Protein AF-L8DNY9-F1 (afdb_monomer_lite)

pLDDT: mean 73.46, std 21.98, range [26.41, 96.38]

Foldseek 3Di:
DDDDPPPCFPDWDKDFDDDDPDDDDDDPPPDPPPAPVDQDPCPDPLADGQQAWKFFAPVVRDTPDTAGKDWDSVQDDQFKTKIKHKDWDPDPDPDITIIIIIHIGGSVRIDHDPDTPHGHDPCSVVVVVVVSVVVVVVVVVVVVVVVVVVVVVVVVVVVVVVLVVVCVVCVVVVNLVVQQVVCVVVVHDHDDDPDPDDD

Structure (mmCIF, N/CA/C/O backbone):
data_AF-L8DNY9-F1
#
_entry.id   AF-L8DNY9-F1
#
loop_
_atom_site.group_PDB
_atom_site.id
_atom_site.type_symbol
_atom_site.label_atom_id
_atom_site.label_alt_id
_atom_site.label_comp_id
_atom_site.label_asym_id
_atom_site.label_entity_id
_atom_site.label_seq_id
_atom_site.pdbx_PDB_ins_code
_atom_site.Cartn_x
_atom_site.Cartn_y
_atom_site.Cartn_z
_atom_site.occupancy
_atom_site.B_iso_or_equiv
_atom_site.auth_seq_id
_atom_site.auth_comp_id
_atom_site.auth_asym_id
_atom_site.auth_atom_id
_atom_site.pdbx_PDB_model_num
ATOM 1 N N . MET A 1 1 ? 12.311 6.477 30.700 1.00 33.97 1 MET A N 1
ATOM 2 C CA . MET A 1 1 ? 11.514 6.948 29.548 1.00 33.97 1 MET A CA 1
ATOM 3 C C . MET A 1 1 ? 12.298 6.634 28.289 1.00 33.97 1 MET A C 1
ATOM 5 O O . MET A 1 1 ? 13.167 7.406 27.911 1.00 33.97 1 MET A O 1
ATOM 9 N N . THR A 1 2 ? 12.049 5.471 27.696 1.00 27.94 2 THR A N 1
ATOM 10 C CA . THR A 1 2 ? 12.718 5.032 26.468 1.00 27.94 2 THR A CA 1
ATOM 11 C C . THR A 1 2 ? 11.616 4.844 25.438 1.00 27.94 2 THR A C 1
ATOM 13 O O . THR A 1 2 ? 10.817 3.921 25.549 1.00 27.94 2 THR A O 1
ATOM 16 N N . SER A 1 3 ? 11.503 5.803 24.521 1.00 29.67 3 SER A N 1
ATOM 17 C CA . SER A 1 3 ? 10.533 5.780 23.430 1.00 29.67 3 SER A CA 1
ATOM 18 C C . SER A 1 3 ? 11.065 4.853 22.340 1.00 29.67 3 SER A C 1
ATOM 20 O O . SER A 1 3 ? 12.031 5.196 21.659 1.00 29.67 3 SER A O 1
ATOM 22 N N . ILE A 1 4 ? 10.484 3.659 22.223 1.00 28.64 4 ILE A N 1
ATOM 23 C CA . ILE A 1 4 ? 10.664 2.774 21.070 1.00 28.64 4 ILE A CA 1
ATOM 24 C C . ILE A 1 4 ? 9.548 3.144 20.100 1.00 28.64 4 ILE A C 1
ATOM 26 O O . ILE A 1 4 ? 8.413 2.695 20.230 1.00 28.64 4 ILE A O 1
ATOM 30 N N . VAL A 1 5 ? 9.862 4.037 19.165 1.00 32.22 5 VAL A N 1
ATOM 31 C CA . VAL A 1 5 ? 9.042 4.228 17.971 1.00 32.22 5 VAL A CA 1
ATOM 32 C C . VAL A 1 5 ? 9.500 3.157 16.992 1.00 32.22 5 VAL A C 1
ATOM 34 O O . VAL A 1 5 ? 10.483 3.344 16.275 1.00 32.22 5 VAL A O 1
ATOM 37 N N . ASP A 1 6 ? 8.822 2.010 17.026 1.00 28.20 6 ASP A N 1
ATOM 38 C CA . ASP A 1 6 ? 8.927 0.981 15.996 1.00 28.20 6 ASP A CA 1
ATOM 39 C C . ASP A 1 6 ? 8.540 1.614 14.657 1.00 28.20 6 ASP A C 1
ATOM 41 O O . ASP A 1 6 ? 7.371 1.798 14.316 1.00 28.20 6 ASP A O 1
ATOM 45 N N . SER A 1 7 ? 9.562 2.008 13.903 1.00 29.84 7 SER A N 1
ATOM 46 C CA . SER A 1 7 ? 9.430 2.386 12.506 1.00 29.84 7 SER A CA 1
ATOM 47 C C . SER A 1 7 ? 9.248 1.096 11.719 1.00 29.84 7 SER A C 1
ATOM 49 O O . SER A 1 7 ? 10.214 0.512 11.233 1.00 29.84 7 SER A O 1
ATOM 51 N N . VAL A 1 8 ? 8.005 0.624 11.632 1.00 32.91 8 VAL A N 1
ATOM 52 C CA . VAL A 1 8 ? 7.622 -0.458 10.722 1.00 32.91 8 VAL A CA 1
ATOM 53 C C . VAL A 1 8 ? 7.714 0.095 9.300 1.00 32.91 8 VAL A C 1
ATOM 55 O O . VAL A 1 8 ? 6.745 0.587 8.728 1.00 32.91 8 VAL A O 1
ATOM 58 N N . LEU A 1 9 ? 8.923 0.078 8.740 1.00 32.56 9 LEU A N 1
ATOM 59 C CA . LEU A 1 9 ? 9.111 0.222 7.304 1.00 32.56 9 LEU A CA 1
ATOM 60 C C . LEU A 1 9 ? 8.511 -1.027 6.638 1.00 32.56 9 LEU A C 1
ATOM 62 O O . LEU A 1 9 ? 8.768 -2.139 7.110 1.00 32.56 9 LEU A O 1
ATOM 66 N N . PRO A 1 10 ? 7.698 -0.882 5.577 1.00 34.88 10 PRO A N 1
ATOM 67 C CA . PRO A 1 10 ? 7.119 -2.030 4.899 1.00 34.88 10 PRO A CA 1
ATOM 68 C C . PRO A 1 10 ? 8.243 -2.914 4.351 1.00 34.88 10 PRO A C 1
ATOM 70 O O . PRO A 1 10 ? 9.133 -2.451 3.638 1.00 34.88 10 PRO A O 1
ATOM 73 N N . VAL A 1 11 ? 8.203 -4.190 4.731 1.00 35.50 11 VAL A N 1
ATOM 74 C CA . VAL A 1 11 ? 9.139 -5.228 4.295 1.00 35.50 11 VAL A CA 1
ATOM 75 C C . VAL A 1 11 ? 9.114 -5.298 2.768 1.00 35.50 11 VAL A C 1
ATOM 77 O O . VAL A 1 11 ? 8.084 -5.615 2.172 1.00 35.50 11 VAL A O 1
ATOM 80 N N . ALA A 1 12 ? 10.251 -4.998 2.136 1.00 40.09 12 ALA A N 1
ATOM 81 C CA . ALA A 1 12 ? 10.451 -5.221 0.711 1.00 40.09 12 ALA A CA 1
ATOM 82 C C . ALA A 1 12 ? 10.191 -6.703 0.405 1.00 40.09 12 ALA A C 1
ATOM 84 O O . ALA A 1 12 ? 10.838 -7.585 0.970 1.00 40.09 12 ALA A O 1
ATOM 85 N N . SER A 1 13 ? 9.220 -6.981 -0.460 1.00 38.44 13 SER A N 1
ATOM 86 C CA . SER A 1 13 ? 8.851 -8.341 -0.852 1.00 38.44 13 SER A CA 1
ATOM 87 C C . SER A 1 13 ? 9.290 -8.588 -2.292 1.00 38.44 13 SER A C 1
ATOM 89 O O . SER A 1 13 ? 8.933 -7.849 -3.207 1.00 38.44 13 SER A O 1
ATOM 91 N N . VAL A 1 14 ? 10.096 -9.632 -2.490 1.00 36.09 14 VAL A N 1
ATOM 92 C CA . VAL A 1 14 ? 10.378 -10.186 -3.817 1.00 36.09 14 VAL A 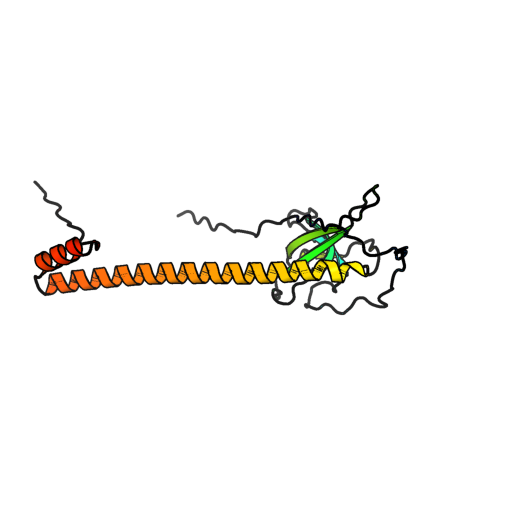CA 1
ATOM 93 C C . VAL A 1 14 ? 9.251 -11.163 -4.122 1.00 36.09 14 VAL A C 1
ATOM 95 O O . VAL A 1 14 ? 9.096 -12.169 -3.432 1.00 36.09 14 VAL A O 1
ATOM 98 N N . LEU A 1 15 ? 8.428 -10.837 -5.115 1.00 36.62 15 LEU A N 1
ATOM 99 C CA . LEU A 1 15 ? 7.321 -11.681 -5.557 1.00 36.62 15 LEU A CA 1
ATOM 100 C C . LEU A 1 15 ? 7.745 -12.444 -6.814 1.00 36.62 15 LEU A C 1
ATOM 102 O O . LEU A 1 15 ? 7.970 -11.843 -7.864 1.00 36.62 15 LEU A O 1
ATOM 106 N N . GLU A 1 16 ? 7.842 -13.769 -6.700 1.00 31.20 16 GLU A N 1
ATOM 107 C CA . GLU A 1 16 ? 7.893 -14.675 -7.849 1.00 31.20 16 GLU A CA 1
ATOM 108 C C . GLU A 1 16 ? 6.457 -14.999 -8.263 1.00 31.20 16 GLU A C 1
ATOM 110 O O . GLU A 1 16 ? 5.700 -15.602 -7.500 1.00 31.20 16 GLU A O 1
ATOM 115 N N . VAL A 1 17 ? 6.059 -14.564 -9.459 1.00 32.31 17 VAL A N 1
ATOM 116 C CA . VAL A 1 17 ? 4.754 -14.903 -10.028 1.00 32.31 17 VAL A CA 1
ATOM 117 C C . VAL A 1 17 ? 4.983 -15.892 -11.164 1.00 32.31 17 VAL A C 1
ATOM 119 O O . VAL A 1 17 ? 5.418 -15.519 -12.250 1.00 32.31 17 VAL A O 1
ATOM 122 N N . ALA A 1 18 ? 4.718 -17.171 -10.899 1.00 26.41 18 ALA A N 1
ATOM 123 C CA . ALA A 1 18 ? 4.687 -18.211 -11.919 1.00 26.41 18 ALA A CA 1
ATOM 124 C C . ALA A 1 18 ? 3.266 -18.294 -12.493 1.00 26.41 18 ALA A C 1
ATOM 126 O O . ALA A 1 18 ? 2.325 -18.628 -11.772 1.00 26.41 18 ALA A O 1
ATOM 127 N N . PHE A 1 19 ? 3.107 -17.982 -13.778 1.00 33.03 19 PHE A N 1
ATOM 128 C CA . PHE A 1 19 ? 1.877 -18.268 -14.514 1.00 33.03 19 PHE A CA 1
ATOM 129 C C . PHE A 1 19 ? 2.084 -19.520 -15.366 1.00 33.03 19 PHE A C 1
ATOM 131 O O . PHE A 1 19 ? 3.069 -19.628 -16.093 1.00 33.03 19 PHE A O 1
ATOM 138 N N . ASP A 1 20 ? 1.148 -20.461 -15.260 1.00 29.03 20 ASP A N 1
ATOM 139 C CA . ASP A 1 20 ? 1.091 -21.648 -16.108 1.00 29.03 20 ASP A CA 1
ATOM 140 C C . ASP A 1 20 ? 0.728 -21.207 -17.535 1.00 29.03 20 ASP A C 1
ATOM 142 O O . ASP A 1 20 ? -0.369 -20.696 -17.785 1.00 29.03 20 ASP A O 1
ATOM 146 N N . ASN A 1 21 ? 1.676 -21.340 -18.466 1.00 37.50 21 ASN A N 1
ATOM 147 C CA . ASN A 1 21 ? 1.507 -20.990 -19.876 1.00 37.50 21 ASN A CA 1
ATOM 148 C C . ASN A 1 21 ? 0.669 -22.062 -20.588 1.00 37.50 21 ASN A C 1
ATOM 150 O O . ASN A 1 21 ? 1.133 -22.784 -21.473 1.00 37.50 21 ASN A O 1
ATOM 154 N N . GLY A 1 22 ? -0.604 -22.150 -20.212 1.00 31.48 22 GLY A N 1
ATOM 155 C CA . GLY A 1 22 ? -1.606 -22.920 -20.927 1.00 31.48 22 GLY A CA 1
ATOM 156 C C . GLY A 1 22 ? -1.877 -22.319 -22.306 1.00 31.48 22 GLY A C 1
ATOM 157 O O . GLY A 1 22 ? -2.759 -21.484 -22.460 1.00 31.48 22 GLY A O 1
ATOM 158 N N . SER A 1 23 ? -1.132 -22.787 -23.312 1.00 37.28 23 SER A N 1
ATOM 159 C CA . SER A 1 23 ? -1.496 -22.800 -24.735 1.00 37.28 23 SER A CA 1
ATOM 160 C C . SER A 1 23 ? -2.083 -21.495 -25.303 1.00 37.28 23 SER A C 1
ATOM 162 O O . SER A 1 23 ? -3.258 -21.438 -25.674 1.00 37.28 23 SER A O 1
ATOM 164 N N . LEU A 1 24 ? -1.238 -20.486 -25.518 1.00 37.84 24 LEU A N 1
ATOM 165 C CA . LEU A 1 24 ? -1.500 -19.467 -26.537 1.00 37.84 24 LEU A CA 1
ATOM 166 C C . LEU A 1 24 ? -0.476 -19.630 -27.662 1.00 37.84 24 LEU A C 1
ATOM 168 O O . LEU A 1 24 ? 0.731 -19.653 -27.437 1.00 37.84 24 LEU A O 1
ATOM 172 N N . GLY A 1 25 ? -1.008 -19.875 -28.860 1.00 32.47 25 GLY A N 1
ATOM 173 C CA . GLY A 1 25 ? -0.289 -20.344 -30.036 1.00 32.47 25 GLY A CA 1
ATOM 174 C C . GLY A 1 25 ? 0.892 -19.474 -30.450 1.00 32.47 25 GLY A C 1
ATOM 175 O O . GLY A 1 25 ? 0.937 -18.272 -30.200 1.00 32.47 25 GLY A O 1
ATOM 176 N N . GLY A 1 26 ? 1.837 -20.133 -31.123 1.00 34.59 26 GLY A N 1
ATOM 177 C CA . GLY A 1 26 ? 3.083 -19.562 -31.609 1.00 34.59 26 GLY A CA 1
ATOM 178 C C . GLY A 1 26 ? 2.885 -18.268 -32.393 1.00 34.59 26 GLY A C 1
ATOM 179 O O . GLY A 1 26 ? 2.530 -18.286 -33.568 1.00 34.59 26 GLY A O 1
ATOM 180 N N . ALA A 1 27 ? 3.179 -17.152 -31.739 1.00 34.47 27 ALA A N 1
ATOM 181 C CA . ALA A 1 27 ? 3.552 -15.915 -32.389 1.00 34.47 27 ALA A CA 1
ATOM 182 C C . ALA A 1 27 ? 5.038 -15.699 -32.108 1.00 34.47 27 ALA A C 1
ATOM 184 O O . ALA A 1 27 ? 5.470 -15.657 -30.959 1.00 34.47 27 ALA A O 1
ATOM 185 N N . ASP A 1 28 ? 5.809 -15.625 -33.184 1.00 37.50 28 ASP A N 1
ATOM 186 C CA . ASP A 1 28 ? 7.221 -15.277 -33.216 1.00 37.50 28 ASP A CA 1
ATOM 187 C C . ASP A 1 28 ? 7.438 -13.909 -32.537 1.00 37.50 28 ASP A C 1
ATOM 189 O O . ASP A 1 28 ? 7.229 -12.852 -33.131 1.00 37.50 28 ASP A O 1
ATOM 193 N N . TRP A 1 29 ? 7.792 -13.929 -31.249 1.00 39.25 29 TRP A N 1
ATOM 194 C CA . TRP A 1 29 ? 8.018 -12.751 -30.399 1.00 39.25 29 TRP A CA 1
ATOM 195 C C . TRP A 1 29 ? 9.443 -12.194 -30.536 1.00 39.25 29 TRP A C 1
ATOM 197 O O . TRP A 1 29 ? 9.907 -11.430 -29.687 1.00 39.25 29 TRP A O 1
ATOM 207 N N . SER A 1 30 ? 10.135 -12.547 -31.624 1.00 36.16 30 SER A N 1
ATOM 208 C CA . SER A 1 30 ? 11.440 -12.017 -32.006 1.00 36.16 30 SER A CA 1
ATOM 209 C C . SER A 1 30 ? 11.430 -10.486 -32.055 1.00 36.16 30 SER A C 1
ATOM 211 O O . SER A 1 30 ? 11.052 -9.888 -33.057 1.00 36.16 30 SER A O 1
ATOM 213 N N . ASN A 1 31 ? 11.862 -9.853 -30.960 1.00 37.88 31 ASN A N 1
ATOM 214 C CA . ASN A 1 31 ? 12.501 -8.536 -30.887 1.00 37.88 31 ASN A CA 1
ATOM 215 C C . ASN A 1 31 ? 11.965 -7.437 -31.826 1.00 37.88 31 ASN A C 1
ATOM 217 O O . ASN A 1 31 ? 12.741 -6.634 -32.348 1.00 37.88 31 ASN A O 1
ATOM 221 N N . ARG A 1 32 ? 10.648 -7.314 -32.014 1.00 32.16 32 ARG A N 1
ATOM 222 C CA . ARG A 1 32 ? 10.087 -6.058 -32.517 1.00 32.16 32 ARG A CA 1
ATOM 223 C C . ARG A 1 32 ? 10.024 -5.092 -31.348 1.00 32.16 32 ARG A C 1
ATOM 225 O O . ARG A 1 32 ? 9.025 -5.016 -30.642 1.00 32.16 32 ARG A O 1
ATOM 232 N N . ALA A 1 33 ? 11.130 -4.379 -31.145 1.00 34.31 33 ALA A N 1
ATOM 233 C CA . ALA A 1 33 ? 11.140 -3.128 -30.409 1.00 34.31 33 ALA A CA 1
ATOM 234 C C . ALA A 1 33 ? 10.094 -2.213 -31.057 1.00 34.31 33 ALA A C 1
ATOM 236 O O . ALA A 1 33 ? 10.346 -1.580 -32.082 1.00 34.31 33 ALA A O 1
ATOM 237 N N . VAL A 1 34 ? 8.880 -2.208 -30.508 1.00 35.81 34 VAL A N 1
ATOM 238 C CA . VAL A 1 34 ? 7.930 -1.134 -30.764 1.00 35.81 34 VAL A CA 1
ATOM 239 C C . VAL A 1 34 ? 8.547 0.071 -30.076 1.00 35.81 34 VAL A C 1
ATOM 241 O O . VAL A 1 34 ? 8.523 0.191 -28.854 1.00 35.81 34 VAL A O 1
ATOM 244 N N . VAL A 1 35 ? 9.222 0.894 -30.871 1.00 34.50 35 VAL A N 1
ATOM 245 C CA . VAL A 1 35 ? 9.755 2.178 -30.439 1.00 34.50 35 VAL A CA 1
ATOM 246 C C . VAL A 1 35 ? 8.551 3.020 -30.028 1.00 34.50 35 VAL A C 1
ATOM 248 O O . VAL A 1 35 ? 7.818 3.512 -30.880 1.00 34.50 35 VAL A O 1
ATOM 251 N N . LEU A 1 36 ? 8.311 3.156 -28.725 1.00 38.97 36 LEU A N 1
ATOM 252 C CA . LEU A 1 36 ? 7.551 4.291 -28.217 1.00 38.97 36 LEU A CA 1
ATOM 253 C C . LEU A 1 36 ? 8.425 5.521 -28.501 1.00 38.97 36 LEU A C 1
ATOM 255 O O . LEU A 1 36 ? 9.458 5.703 -27.861 1.00 38.97 36 LEU A O 1
ATOM 259 N N . GLU A 1 37 ? 8.064 6.292 -29.534 1.00 45.50 37 GLU A N 1
ATOM 260 C CA . GLU A 1 37 ? 8.834 7.429 -30.085 1.00 45.50 37 GLU A CA 1
ATOM 261 C C . GLU A 1 37 ? 9.149 8.543 -29.071 1.00 45.50 37 GLU A C 1
ATOM 263 O O . GLU A 1 37 ? 10.011 9.381 -29.317 1.00 45.50 37 GLU A O 1
ATOM 268 N N . ALA A 1 38 ? 8.533 8.520 -27.897 1.00 54.19 38 ALA A N 1
ATOM 269 C CA . ALA A 1 38 ? 8.992 9.203 -26.701 1.00 54.19 38 ALA A CA 1
ATOM 270 C C . ALA A 1 38 ? 8.448 8.432 -25.495 1.00 54.19 38 ALA A C 1
ATOM 272 O O . ALA A 1 38 ? 7.359 7.854 -25.570 1.00 54.19 38 ALA A O 1
ATOM 273 N N . LEU A 1 39 ? 9.188 8.414 -24.383 1.00 63.16 39 LEU A N 1
ATOM 274 C CA . LEU A 1 39 ? 8.596 7.983 -23.117 1.00 63.16 39 LEU A CA 1
ATOM 275 C C . LEU A 1 39 ? 7.411 8.911 -22.798 1.00 63.16 39 LEU A C 1
ATOM 277 O O . LEU A 1 39 ? 7.509 10.113 -23.070 1.00 63.16 39 LEU A O 1
ATOM 281 N N . PRO A 1 40 ? 6.304 8.379 -22.253 1.00 70.44 40 PRO A N 1
ATOM 282 C CA . PRO A 1 40 ? 5.183 9.212 -21.842 1.00 70.44 40 PRO A CA 1
ATOM 283 C C . PRO A 1 40 ? 5.636 10.241 -20.801 1.00 70.44 40 PRO A C 1
ATOM 285 O O . PRO A 1 40 ? 6.660 10.067 -20.138 1.00 70.44 40 PRO A O 1
ATOM 288 N N . GLU A 1 41 ? 4.873 11.319 -20.635 1.00 76.69 41 GLU A N 1
ATOM 289 C CA . GLU A 1 41 ? 5.131 12.233 -19.525 1.00 76.69 41 GLU A CA 1
ATOM 290 C C . GLU A 1 41 ? 4.972 11.498 -18.180 1.00 76.69 41 GLU A C 1
ATOM 292 O O . GLU A 1 41 ? 4.153 10.577 -18.069 1.00 76.69 41 GLU A O 1
ATOM 297 N N . PRO A 1 42 ? 5.749 11.870 -17.148 1.00 81.81 42 PRO A N 1
ATOM 298 C CA . PRO A 1 42 ? 5.563 11.328 -15.812 1.00 81.81 42 PRO A CA 1
ATOM 299 C C . PRO A 1 42 ? 4.135 11.526 -15.307 1.00 81.81 42 PRO A C 1
ATOM 301 O O . PRO A 1 42 ? 3.630 12.646 -15.285 1.00 81.81 42 PRO A O 1
ATOM 304 N N . LEU A 1 43 ? 3.516 10.443 -14.830 1.00 81.81 43 LEU A N 1
ATOM 305 C CA . LEU A 1 43 ? 2.194 10.495 -14.193 1.00 81.81 43 LEU A CA 1
ATOM 306 C C . LEU A 1 43 ? 2.222 11.297 -12.884 1.00 81.81 43 LEU A C 1
ATOM 308 O O . LEU A 1 43 ? 1.232 11.911 -12.497 1.00 81.81 43 LEU A O 1
ATOM 312 N N . VAL A 1 44 ? 3.373 11.301 -12.205 1.00 82.56 44 VAL A N 1
ATOM 313 C CA . VAL A 1 44 ? 3.587 11.982 -10.928 1.00 82.56 44 VAL A CA 1
ATOM 314 C C . VAL A 1 44 ? 4.823 12.866 -11.041 1.00 82.56 44 VAL A C 1
ATOM 316 O O . VAL A 1 44 ? 5.898 12.407 -11.431 1.00 82.56 44 VAL A O 1
ATOM 319 N N . ALA A 1 45 ? 4.689 14.139 -10.667 1.00 82.88 45 ALA A N 1
ATOM 320 C CA . ALA A 1 45 ? 5.796 15.087 -10.689 1.00 82.88 45 ALA A CA 1
ATOM 321 C C . ALA A 1 45 ? 6.984 14.590 -9.843 1.00 82.88 45 ALA A C 1
ATOM 323 O O . ALA A 1 45 ? 6.821 14.155 -8.704 1.00 82.88 45 ALA A O 1
ATOM 324 N N . GLY A 1 46 ? 8.191 14.659 -10.409 1.00 84.19 46 GLY A N 1
ATOM 325 C CA . GLY A 1 46 ? 9.426 14.205 -9.762 1.00 84.19 46 GLY A CA 1
ATOM 326 C C . GLY A 1 46 ? 9.723 12.711 -9.917 1.00 84.19 46 GLY A C 1
ATOM 327 O O . GLY A 1 46 ? 10.862 12.312 -9.691 1.00 84.19 46 GLY A O 1
ATOM 328 N N . TYR A 1 47 ? 8.757 11.898 -10.350 1.00 88.00 47 TYR A N 1
ATOM 329 C CA . TYR A 1 47 ? 8.987 10.489 -10.665 1.00 88.00 47 TYR A CA 1
ATOM 330 C C . TYR A 1 47 ? 9.346 10.292 -12.145 1.00 88.00 47 TYR A C 1
ATOM 332 O O . TYR A 1 47 ? 9.037 11.146 -12.980 1.00 88.00 47 TYR A O 1
ATOM 340 N N . PRO A 1 48 ? 10.012 9.182 -12.502 1.00 88.19 48 PRO A N 1
ATOM 341 C CA . PRO A 1 48 ? 10.217 8.818 -13.898 1.00 88.19 48 PRO A CA 1
ATOM 342 C C . PRO A 1 48 ? 8.906 8.514 -14.624 1.00 88.19 48 PRO A C 1
ATOM 344 O O . PRO A 1 48 ? 7.888 8.184 -14.015 1.00 88.19 48 PRO A O 1
ATOM 347 N N . ALA A 1 49 ? 8.966 8.584 -15.951 1.00 87.69 49 ALA A N 1
ATOM 348 C CA . 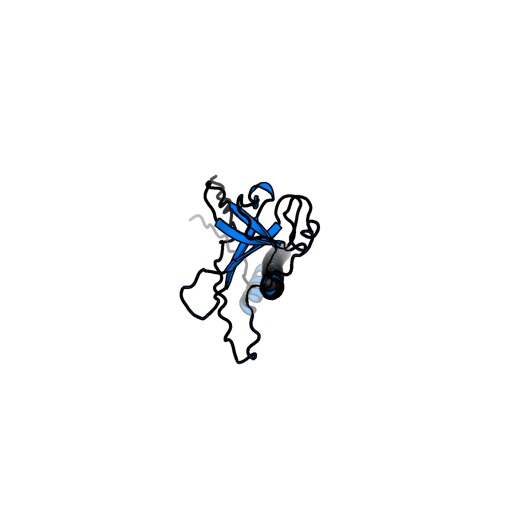ALA A 1 49 ? 7.896 8.129 -16.822 1.00 87.69 49 ALA A CA 1
ATOM 349 C C . ALA A 1 49 ? 7.595 6.637 -16.631 1.00 87.69 49 ALA A C 1
ATOM 351 O O . ALA A 1 49 ? 8.499 5.833 -16.381 1.00 87.69 49 ALA A O 1
ATOM 352 N N . GLU A 1 50 ? 6.331 6.270 -16.830 1.00 88.06 50 GLU A N 1
ATOM 353 C CA . GLU A 1 50 ? 5.907 4.875 -16.895 1.00 88.06 50 GLU A CA 1
ATOM 354 C C . GLU A 1 50 ? 6.722 4.132 -17.966 1.00 88.06 50 GLU A C 1
ATOM 356 O O . GLU A 1 50 ? 6.842 4.579 -19.110 1.00 88.06 50 GLU A O 1
ATOM 361 N N . GLY A 1 51 ? 7.315 3.001 -17.588 1.00 87.31 51 GLY A N 1
ATOM 362 C CA . GLY A 1 51 ? 8.154 2.200 -18.471 1.00 87.31 51 GLY A CA 1
ATOM 363 C C . GLY A 1 51 ? 9.597 2.692 -18.631 1.00 87.31 51 GLY A C 1
ATOM 364 O O . GLY A 1 51 ? 10.342 2.121 -19.432 1.00 87.31 51 GLY A O 1
ATOM 365 N N . ALA A 1 52 ? 10.030 3.709 -17.879 1.00 88.75 52 ALA A N 1
ATOM 366 C CA . ALA A 1 52 ? 11.440 4.088 -17.812 1.00 88.75 52 ALA A CA 1
ATOM 367 C C . ALA A 1 52 ? 12.277 2.986 -17.140 1.00 88.75 52 ALA A C 1
ATOM 369 O O . ALA A 1 52 ? 11.826 2.342 -16.196 1.00 88.75 52 ALA A O 1
ATOM 370 N N . TYR A 1 53 ? 13.516 2.778 -17.589 1.00 89.69 53 TYR A N 1
ATOM 371 C CA . TYR A 1 53 ? 14.424 1.834 -16.936 1.00 89.69 53 TYR A CA 1
ATOM 372 C C . TYR A 1 53 ? 15.209 2.523 -15.816 1.00 89.69 53 TYR A C 1
ATOM 374 O O . TYR A 1 53 ? 15.943 3.486 -16.061 1.00 89.69 53 TYR A O 1
ATOM 382 N N . VAL A 1 54 ? 15.059 2.033 -14.587 1.00 91.62 54 VAL A N 1
ATOM 383 C CA . VAL A 1 54 ? 15.560 2.705 -13.383 1.00 91.62 54 VAL A CA 1
ATOM 384 C C . VAL A 1 54 ? 16.308 1.754 -12.462 1.00 91.62 54 VAL A C 1
ATOM 386 O O . VAL A 1 54 ? 16.288 0.528 -12.605 1.00 91.62 54 VAL A O 1
ATOM 389 N N . GLN A 1 55 ? 16.962 2.359 -11.484 1.00 92.50 55 GLN A N 1
ATOM 390 C CA . GLN A 1 55 ? 17.553 1.706 -10.340 1.00 92.50 55 GLN A CA 1
ATOM 391 C C . GLN A 1 55 ? 17.017 2.357 -9.069 1.00 92.50 55 GLN A C 1
ATOM 393 O O . GLN A 1 55 ? 16.965 3.584 -8.970 1.00 92.50 55 GLN A O 1
ATOM 398 N N . ILE A 1 56 ? 16.630 1.528 -8.108 1.00 92.31 56 ILE A N 1
ATOM 399 C CA . ILE A 1 56 ? 16.149 1.954 -6.799 1.00 92.31 56 ILE A CA 1
ATOM 400 C C . ILE A 1 56 ? 17.249 1.706 -5.781 1.00 92.31 56 ILE A C 1
ATOM 402 O O . ILE A 1 56 ? 17.753 0.586 -5.663 1.00 92.31 56 ILE A O 1
ATOM 406 N N . SER A 1 57 ? 17.621 2.748 -5.047 1.00 90.69 57 SER A N 1
ATOM 407 C CA . SER A 1 57 ? 18.562 2.640 -3.939 1.00 90.69 57 SER A CA 1
ATOM 408 C C . SER A 1 57 ? 17.898 2.029 -2.705 1.00 90.69 57 SER A C 1
ATOM 410 O O . SER A 1 57 ? 16.756 2.342 -2.385 1.00 90.69 57 SER A O 1
ATOM 412 N N . ASP A 1 58 ? 18.635 1.204 -1.962 1.00 87.12 58 ASP A N 1
ATOM 413 C CA . ASP A 1 58 ? 18.176 0.640 -0.680 1.00 87.12 58 ASP A CA 1
ATOM 414 C C . ASP A 1 58 ? 18.363 1.593 0.523 1.00 87.12 58 ASP A C 1
ATOM 416 O O . ASP A 1 58 ? 18.125 1.221 1.670 1.00 87.12 58 ASP A O 1
ATOM 420 N N . GLY A 1 59 ? 18.822 2.825 0.274 1.00 79.44 59 GLY A N 1
ATOM 421 C CA . GLY A 1 59 ? 19.115 3.835 1.295 1.00 79.44 59 GLY A CA 1
ATOM 422 C C . GLY A 1 59 ? 20.450 3.648 2.031 1.00 79.44 59 GLY A C 1
ATOM 423 O O . GLY A 1 59 ? 20.923 4.589 2.665 1.00 79.44 59 GLY A O 1
ATOM 424 N N . SER A 1 60 ? 21.098 2.487 1.904 1.00 82.88 60 SER A N 1
ATOM 425 C CA . SER A 1 60 ? 22.440 2.200 2.439 1.00 82.88 60 SER A CA 1
ATOM 426 C C . SER A 1 60 ? 23.564 2.424 1.416 1.00 82.88 60 SER A C 1
ATOM 428 O O . SER A 1 60 ? 24.741 2.238 1.719 1.00 82.88 60 SER A O 1
ATOM 430 N N . GLY A 1 61 ? 23.198 2.857 0.206 1.00 75.88 61 GLY A N 1
ATOM 431 C CA . GLY A 1 61 ? 24.100 3.005 -0.939 1.00 75.88 61 GLY A CA 1
ATOM 432 C C . GLY A 1 61 ? 24.129 1.779 -1.856 1.00 75.88 61 GLY A C 1
ATOM 433 O O . GLY A 1 61 ? 24.845 1.797 -2.856 1.00 75.88 61 GLY A O 1
ATOM 434 N N . GLY A 1 62 ? 23.349 0.739 -1.547 1.00 86.12 62 GLY A N 1
ATOM 435 C CA . GLY A 1 62 ? 23.146 -0.429 -2.393 1.00 86.12 62 GLY A CA 1
ATOM 436 C C . GLY A 1 62 ? 21.948 -0.288 -3.333 1.00 86.12 62 GLY A C 1
ATOM 437 O O . GLY A 1 62 ? 21.252 0.734 -3.373 1.00 86.12 62 GLY A O 1
ATOM 438 N N . ILE A 1 63 ? 21.730 -1.334 -4.130 1.00 88.50 63 ILE A N 1
ATOM 439 C CA . ILE A 1 63 ? 20.671 -1.411 -5.140 1.00 88.50 63 ILE A CA 1
ATOM 440 C C . ILE A 1 63 ? 19.587 -2.352 -4.631 1.00 88.50 63 ILE A C 1
ATOM 442 O O . ILE A 1 63 ? 19.816 -3.555 -4.540 1.00 88.50 63 ILE A O 1
ATOM 446 N N . ALA A 1 64 ? 18.404 -1.812 -4.351 1.00 90.06 64 ALA A N 1
ATOM 447 C CA . ALA A 1 64 ? 17.239 -2.609 -3.983 1.00 90.06 64 ALA A CA 1
ATOM 448 C C . ALA A 1 64 ? 16.635 -3.317 -5.204 1.00 90.06 64 ALA A C 1
ATOM 450 O O . ALA A 1 64 ? 16.249 -4.481 -5.123 1.00 90.06 64 ALA A O 1
ATOM 451 N N . ALA A 1 65 ? 16.553 -2.615 -6.339 1.00 90.62 65 ALA A N 1
ATOM 452 C CA . ALA A 1 65 ? 15.985 -3.143 -7.575 1.00 90.62 65 ALA A CA 1
ATOM 453 C C . ALA A 1 65 ? 16.506 -2.389 -8.803 1.00 90.62 65 ALA A C 1
ATOM 455 O O . ALA A 1 65 ? 16.854 -1.211 -8.722 1.00 90.62 65 ALA A O 1
ATOM 456 N N . SER A 1 66 ? 16.506 -3.051 -9.960 1.00 90.19 66 SER A N 1
ATOM 457 C CA . SER A 1 66 ? 16.683 -2.400 -11.259 1.00 90.19 66 SER A CA 1
ATOM 458 C C . SER A 1 66 ? 15.794 -3.064 -12.302 1.00 90.19 66 SER A C 1
ATOM 460 O O . SER A 1 66 ? 15.656 -4.285 -12.313 1.00 90.19 66 SER A O 1
ATOM 462 N N . GLY A 1 67 ? 15.163 -2.258 -13.151 1.00 90.81 67 GLY A N 1
ATOM 463 C CA . GLY A 1 67 ? 14.174 -2.733 -14.110 1.00 90.81 67 GLY A CA 1
ATOM 464 C C . GLY A 1 67 ? 13.310 -1.607 -14.661 1.00 90.81 67 GLY A C 1
ATOM 465 O O . GLY A 1 67 ? 13.582 -0.4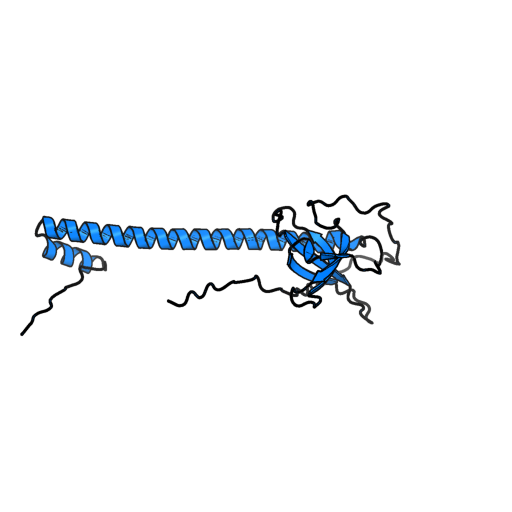24 -14.454 1.00 90.81 67 GLY A O 1
ATOM 466 N N . TRP A 1 68 ? 12.244 -1.995 -15.346 1.00 92.31 68 TRP A N 1
ATOM 467 C CA . TRP A 1 68 ? 11.230 -1.101 -15.882 1.00 92.31 68 TRP A CA 1
ATOM 468 C C . TRP A 1 68 ? 10.311 -0.616 -14.763 1.00 92.31 68 TRP A C 1
ATOM 470 O O . TRP A 1 68 ? 9.821 -1.410 -13.958 1.00 92.31 68 TRP A O 1
ATOM 480 N N . PHE A 1 69 ? 10.122 0.696 -14.714 1.00 92.81 69 PHE A N 1
ATOM 481 C CA . PHE A 1 69 ? 9.486 1.426 -13.630 1.00 92.81 69 PHE A CA 1
ATOM 482 C C . PHE A 1 69 ? 7.998 1.644 -13.867 1.00 92.81 69 PHE A C 1
ATOM 484 O O . PHE A 1 69 ? 7.598 2.065 -14.951 1.00 92.81 69 PHE A O 1
ATOM 491 N N . SER A 1 70 ? 7.211 1.456 -12.815 1.00 93.44 70 SER A N 1
ATOM 492 C CA . SER A 1 70 ? 5.820 1.880 -12.748 1.00 93.44 70 SER A CA 1
ATOM 493 C C . SER A 1 70 ? 5.496 2.494 -11.397 1.00 93.44 70 SER A C 1
ATOM 495 O O . SER A 1 70 ? 5.997 2.036 -10.366 1.00 93.44 70 SER A O 1
ATOM 497 N N . VAL A 1 71 ? 4.621 3.494 -11.391 1.00 92.69 71 VAL A N 1
ATOM 498 C CA . VAL A 1 71 ? 4.164 4.174 -10.174 1.00 92.69 71 VAL A CA 1
ATOM 499 C C . VAL A 1 71 ? 2.664 3.984 -9.973 1.00 92.69 71 VAL A C 1
ATOM 501 O O . VAL A 1 71 ? 1.874 4.156 -10.896 1.00 92.69 71 VAL A O 1
ATOM 504 N N . ASP A 1 72 ? 2.256 3.655 -8.747 1.00 90.50 72 ASP A N 1
ATOM 505 C CA . ASP A 1 72 ? 0.846 3.695 -8.355 1.00 90.50 72 ASP A CA 1
ATOM 506 C C . ASP A 1 72 ? 0.462 5.147 -8.044 1.00 90.50 72 ASP A C 1
ATOM 508 O O . ASP A 1 72 ? 0.661 5.636 -6.927 1.00 90.50 72 ASP A O 1
ATOM 512 N N . GLU A 1 73 ? -0.094 5.844 -9.037 1.00 85.88 73 GLU A N 1
ATOM 513 C CA . GLU A 1 73 ? -0.549 7.237 -8.915 1.00 85.88 73 GLU A CA 1
ATOM 514 C C . GLU A 1 73 ? -1.512 7.450 -7.736 1.00 85.88 73 GLU A C 1
ATOM 516 O O . GLU A 1 73 ? -1.515 8.506 -7.106 1.00 85.88 73 GLU A O 1
ATOM 521 N N . ARG A 1 74 ? -2.302 6.427 -7.380 1.00 83.81 74 ARG A N 1
ATOM 522 C CA . ARG A 1 74 ? -3.328 6.522 -6.331 1.00 83.81 74 ARG A CA 1
ATOM 523 C C . ARG A 1 74 ? -2.720 6.569 -4.936 1.00 83.81 74 ARG A C 1
ATOM 525 O O . ARG A 1 74 ? -3.420 6.894 -3.980 1.00 83.81 74 ARG A O 1
ATOM 532 N N . ASN A 1 75 ? -1.450 6.193 -4.818 1.00 82.88 75 ASN A N 1
ATOM 533 C CA . ASN A 1 75 ? -0.688 6.191 -3.578 1.00 82.88 75 ASN A CA 1
ATOM 534 C C . ASN A 1 75 ? 0.548 7.102 -3.666 1.00 82.88 75 ASN A C 1
ATOM 536 O O . ASN A 1 75 ? 1.482 6.974 -2.873 1.00 82.88 75 ASN A O 1
ATOM 540 N N . ALA A 1 76 ? 0.586 7.991 -4.657 1.00 85.06 76 ALA A N 1
ATOM 541 C CA . ALA A 1 76 ? 1.676 8.926 -4.834 1.00 85.06 76 ALA A CA 1
ATOM 542 C C . ALA A 1 76 ? 1.431 10.214 -4.042 1.00 85.06 76 ALA A C 1
ATOM 544 O O . ALA A 1 76 ? 0.360 10.817 -4.087 1.00 85.06 76 ALA A O 1
ATOM 545 N N . THR A 1 77 ? 2.458 10.650 -3.323 1.00 84.06 77 THR A N 1
ATOM 546 C CA . THR A 1 77 ? 2.518 11.941 -2.631 1.00 84.06 77 THR A CA 1
ATOM 547 C C . THR A 1 77 ? 3.755 12.703 -3.100 1.00 84.06 77 THR A C 1
ATOM 549 O O . THR A 1 77 ? 4.616 12.146 -3.778 1.00 84.06 77 THR A O 1
ATOM 552 N N . GLU A 1 78 ? 3.904 13.960 -2.681 1.00 77.56 78 GLU A N 1
ATOM 553 C CA . GLU A 1 78 ? 5.097 14.767 -2.992 1.00 77.56 78 GLU A CA 1
ATOM 554 C C . GLU A 1 78 ? 6.407 14.165 -2.455 1.00 77.56 78 GLU A C 1
ATOM 556 O O . GLU A 1 78 ? 7.492 14.513 -2.916 1.00 77.56 78 GLU A O 1
ATOM 561 N N . THR A 1 79 ? 6.329 13.277 -1.458 1.00 84.62 79 THR A N 1
ATOM 562 C CA . THR A 1 79 ? 7.518 12.757 -0.768 1.00 84.62 79 THR A CA 1
ATOM 563 C C . THR A 1 79 ? 7.794 11.291 -1.063 1.00 84.62 79 THR A C 1
ATOM 565 O O . THR A 1 79 ? 8.960 10.902 -1.093 1.00 84.62 79 THR A O 1
ATOM 568 N N . HIS A 1 80 ? 6.750 10.485 -1.256 1.00 88.81 80 HIS A N 1
ATOM 569 C CA . HIS A 1 80 ? 6.846 9.044 -1.460 1.00 88.81 80 HIS A CA 1
ATOM 570 C C . HIS A 1 80 ? 5.701 8.548 -2.347 1.00 88.81 80 HIS A C 1
ATOM 572 O O . HIS A 1 80 ? 4.595 9.089 -2.299 1.00 88.81 80 HIS A O 1
ATOM 578 N N . ALA A 1 81 ? 5.948 7.473 -3.088 1.00 89.94 81 ALA A N 1
ATOM 579 C CA . ALA A 1 81 ? 4.956 6.779 -3.893 1.00 89.94 81 ALA A CA 1
ATOM 580 C C . ALA A 1 81 ? 5.216 5.276 -3.829 1.00 89.94 81 ALA A C 1
ATOM 582 O O . ALA A 1 81 ? 6.360 4.843 -3.651 1.00 89.94 81 ALA A O 1
ATOM 583 N N . SER A 1 82 ? 4.155 4.481 -3.961 1.00 90.81 82 SER A N 1
ATOM 584 C CA . SER A 1 82 ? 4.311 3.042 -4.166 1.00 90.81 82 SER A CA 1
ATOM 585 C C . SER A 1 82 ? 4.726 2.800 -5.606 1.00 90.81 82 SER A C 1
ATOM 587 O O . SER A 1 82 ? 4.079 3.286 -6.534 1.00 90.81 82 SER A O 1
ATOM 589 N N . VAL A 1 83 ? 5.804 2.054 -5.791 1.00 92.25 83 VAL A N 1
ATOM 590 C CA . VAL A 1 83 ? 6.380 1.791 -7.107 1.00 92.25 83 VAL A CA 1
ATOM 591 C C . VAL A 1 83 ? 6.538 0.296 -7.319 1.00 92.25 83 VAL A C 1
ATOM 593 O O . VAL A 1 83 ? 6.722 -0.464 -6.365 1.00 92.25 83 VAL A O 1
ATOM 596 N N . ALA A 1 84 ? 6.490 -0.108 -8.581 1.00 93.06 84 ALA A N 1
ATOM 597 C CA . ALA A 1 84 ? 6.842 -1.437 -9.035 1.00 93.06 84 ALA A CA 1
ATOM 598 C C . ALA A 1 84 ? 8.019 -1.333 -10.008 1.00 93.06 84 ALA A C 1
ATOM 600 O O . ALA A 1 84 ? 8.026 -0.509 -10.921 1.00 93.06 84 ALA A O 1
ATOM 601 N N . VAL A 1 85 ? 9.017 -2.184 -9.808 1.00 92.00 85 VAL A N 1
ATOM 602 C CA . VAL A 1 85 ? 10.132 -2.370 -10.728 1.00 92.00 85 VAL A CA 1
ATOM 603 C C . VAL A 1 85 ? 10.068 -3.795 -11.225 1.00 92.00 85 VAL A C 1
ATOM 605 O O . VAL A 1 85 ? 10.143 -4.734 -10.436 1.00 92.00 85 VAL A O 1
ATOM 608 N N . VAL A 1 86 ? 9.908 -3.955 -12.531 1.00 90.88 86 VAL A N 1
ATOM 609 C CA . VAL A 1 86 ? 9.769 -5.260 -13.172 1.00 90.88 86 VAL A CA 1
ATOM 610 C C . VAL A 1 86 ? 10.988 -5.498 -14.033 1.00 90.88 86 VAL A C 1
ATOM 612 O O . VAL A 1 86 ? 11.410 -4.594 -14.740 1.00 90.88 86 VAL A O 1
ATOM 615 N N . TRP A 1 87 ? 11.555 -6.695 -14.011 1.00 87.38 87 TRP A N 1
ATOM 616 C CA . TRP A 1 87 ? 12.629 -7.077 -14.917 1.00 87.38 87 TRP A CA 1
ATOM 617 C C . TRP A 1 87 ? 12.455 -8.517 -15.369 1.00 87.38 87 TRP A C 1
ATOM 619 O O . TRP A 1 87 ? 11.740 -9.323 -14.772 1.00 87.38 87 TRP A O 1
ATOM 629 N N . ARG A 1 88 ? 13.131 -8.835 -16.465 1.00 79.44 88 ARG A N 1
ATOM 630 C CA . ARG A 1 88 ? 13.230 -10.195 -16.971 1.00 79.44 88 ARG A CA 1
ATOM 631 C C . ARG A 1 88 ? 14.547 -10.785 -16.494 1.00 79.44 88 ARG A C 1
ATOM 633 O O . ARG A 1 88 ? 15.596 -10.179 -16.715 1.00 79.44 88 ARG A O 1
ATOM 640 N N . GLU A 1 89 ? 14.512 -11.956 -15.868 1.00 71.31 89 GLU A N 1
ATOM 641 C CA . GLU A 1 89 ? 15.758 -12.662 -15.579 1.00 71.31 89 GLU A CA 1
ATOM 642 C C . GLU A 1 89 ? 16.357 -13.222 -16.879 1.00 71.31 89 GLU A C 1
ATOM 644 O O . GLU A 1 89 ? 15.630 -13.773 -17.716 1.00 71.31 89 GLU A O 1
ATOM 649 N N . PRO A 1 90 ? 17.679 -13.090 -17.085 1.00 57.59 90 PRO A N 1
ATOM 650 C CA . PRO A 1 90 ? 18.357 -13.752 -18.185 1.00 57.59 90 PRO A CA 1
ATOM 651 C C . PRO A 1 90 ? 18.433 -15.250 -17.875 1.00 57.59 90 PRO A C 1
ATOM 653 O O . PRO A 1 90 ? 19.413 -15.732 -17.315 1.00 57.59 90 PRO A O 1
ATOM 656 N N . LEU A 1 91 ? 17.388 -16.002 -18.210 1.00 55.03 91 LEU A N 1
ATOM 657 C CA . LEU A 1 91 ? 17.418 -17.453 -18.086 1.00 55.03 91 LEU A CA 1
ATOM 658 C C . LEU A 1 91 ? 17.944 -18.083 -19.375 1.00 55.03 91 LEU A C 1
ATOM 660 O O . LEU A 1 91 ? 17.423 -17.876 -20.467 1.00 55.03 91 LEU A O 1
ATOM 664 N N . MET A 1 92 ? 18.965 -18.920 -19.201 1.00 51.00 92 MET A N 1
ATOM 665 C CA . MET A 1 92 ? 19.498 -19.897 -20.158 1.00 51.00 92 MET A CA 1
ATOM 666 C C . MET A 1 92 ? 18.467 -20.978 -20.573 1.00 51.00 92 MET A C 1
ATOM 668 O O . MET A 1 92 ? 18.848 -22.006 -21.125 1.00 51.00 92 MET A O 1
ATOM 672 N N . ALA A 1 93 ? 17.174 -20.784 -20.297 1.00 46.66 93 ALA A N 1
ATOM 673 C CA . ALA A 1 93 ? 16.105 -21.758 -20.483 1.00 46.66 93 ALA A CA 1
ATOM 674 C C . ALA A 1 93 ? 14.901 -21.137 -21.209 1.00 46.66 93 ALA A C 1
ATOM 676 O O . ALA A 1 93 ? 14.686 -19.928 -21.192 1.00 46.66 93 ALA A O 1
ATOM 677 N N . VAL A 1 94 ? 14.133 -22.004 -21.866 1.00 53.19 94 VAL A N 1
ATOM 678 C CA . VAL A 1 94 ? 13.084 -21.719 -22.862 1.00 53.19 94 VAL A CA 1
ATOM 679 C C . VAL A 1 94 ? 11.876 -20.943 -22.297 1.00 53.19 94 VAL A C 1
ATOM 681 O O . VAL A 1 94 ? 11.063 -20.436 -23.065 1.00 53.19 94 VAL A O 1
ATOM 684 N N . GLU A 1 95 ? 11.783 -20.768 -20.977 1.00 56.12 95 GLU A N 1
ATOM 685 C CA . GLU A 1 95 ? 10.685 -20.070 -20.300 1.00 56.12 95 GLU A CA 1
ATOM 686 C C . GLU A 1 95 ? 11.116 -18.690 -19.789 1.00 56.12 95 GLU A C 1
ATOM 688 O O . GLU A 1 95 ? 12.207 -18.497 -19.251 1.00 56.12 95 GLU A O 1
ATOM 693 N N . HIS A 1 96 ? 10.263 -17.687 -19.999 1.00 59.50 96 HIS A N 1
ATOM 694 C CA . HIS A 1 96 ? 10.499 -16.327 -19.521 1.00 59.50 96 HIS A CA 1
ATOM 695 C C . HIS A 1 96 ? 9.907 -16.161 -18.127 1.00 59.50 96 HIS A C 1
ATOM 697 O O . HIS A 1 96 ? 8.697 -16.016 -17.987 1.00 59.50 96 HIS A O 1
ATOM 703 N N . THR A 1 97 ? 10.767 -16.141 -17.110 1.00 69.31 97 THR A N 1
ATOM 704 C CA . THR A 1 97 ? 10.371 -15.752 -15.754 1.00 69.31 97 THR A CA 1
ATOM 705 C C . THR A 1 97 ? 10.553 -14.247 -15.591 1.00 69.31 97 THR A C 1
ATOM 707 O O . THR A 1 97 ? 11.657 -13.707 -15.735 1.00 69.31 97 THR A O 1
ATOM 710 N N . TYR A 1 98 ? 9.450 -13.561 -15.308 1.00 77.50 98 TYR A N 1
ATOM 711 C CA . TYR A 1 98 ? 9.439 -12.146 -14.957 1.00 77.50 98 TYR A CA 1
ATOM 712 C C . TYR A 1 98 ? 9.507 -12.018 -13.439 1.00 77.50 98 TYR A C 1
ATOM 714 O O . TYR A 1 98 ? 8.858 -12.772 -12.714 1.00 77.50 98 TYR A O 1
ATOM 722 N N . LYS A 1 99 ? 10.301 -11.067 -12.952 1.00 84.88 99 LYS A N 1
ATOM 723 C CA . LYS A 1 99 ? 10.374 -10.736 -11.530 1.00 84.88 99 LYS A CA 1
ATOM 724 C C . LYS A 1 99 ? 9.948 -9.303 -11.310 1.00 84.88 99 LYS A C 1
ATOM 726 O O . LYS A 1 99 ? 10.147 -8.436 -12.160 1.00 84.88 99 LYS A O 1
ATOM 731 N N . SER A 1 100 ? 9.357 -9.075 -10.148 1.00 89.50 100 SER A N 1
ATOM 732 C CA . SER A 1 100 ? 8.970 -7.748 -9.703 1.00 89.50 100 SER A CA 1
ATOM 733 C C . SER A 1 100 ? 9.436 -7.484 -8.289 1.00 89.50 100 SER A C 1
ATOM 735 O O . SER A 1 100 ? 9.413 -8.361 -7.424 1.00 89.50 100 SER A O 1
ATOM 737 N N . TRP A 1 101 ? 9.777 -6.228 -8.064 1.00 92.38 101 TRP A N 1
ATOM 738 C CA . TRP A 1 101 ? 10.001 -5.639 -6.765 1.00 92.38 101 TRP A CA 1
ATOM 739 C C . TRP A 1 101 ? 8.995 -4.513 -6.568 1.00 92.38 101 TRP A C 1
ATOM 741 O O . TRP A 1 101 ? 8.786 -3.707 -7.474 1.00 92.38 101 TRP A O 1
ATOM 751 N N . THR A 1 102 ? 8.380 -4.450 -5.393 1.00 92.00 102 THR A N 1
ATOM 752 C CA . THR A 1 102 ? 7.465 -3.369 -5.023 1.00 92.00 102 THR A CA 1
ATOM 753 C C . THR A 1 102 ? 7.914 -2.717 -3.731 1.00 92.00 102 THR A C 1
ATOM 755 O O . THR A 1 102 ? 8.319 -3.411 -2.796 1.00 92.00 102 THR A O 1
ATOM 758 N N . GLY A 1 103 ? 7.796 -1.395 -3.646 1.00 89.75 103 GLY A N 1
ATOM 759 C CA . GLY A 1 103 ? 8.178 -0.666 -2.443 1.00 89.75 103 GLY A CA 1
ATOM 760 C C . GLY A 1 103 ? 7.657 0.762 -2.411 1.00 89.75 103 GLY A C 1
ATOM 761 O O . GLY A 1 103 ? 7.226 1.310 -3.423 1.00 89.75 103 GLY A O 1
ATOM 762 N N . LEU A 1 104 ? 7.712 1.368 -1.226 1.00 91.12 104 LEU A N 1
ATOM 763 C CA . LEU A 1 104 ? 7.438 2.787 -1.028 1.00 91.12 104 LEU A CA 1
ATOM 764 C C . LEU A 1 104 ? 8.750 3.567 -1.180 1.00 91.12 104 LEU A C 1
ATOM 766 O O . LEU A 1 104 ? 9.680 3.356 -0.404 1.00 91.12 104 LEU A O 1
ATOM 770 N N . VAL A 1 105 ? 8.835 4.449 -2.177 1.00 91.31 105 VAL A N 1
ATOM 771 C CA . VAL A 1 105 ? 10.107 5.052 -2.611 1.00 91.31 105 VAL A CA 1
ATOM 772 C C . VAL A 1 105 ? 9.979 6.562 -2.786 1.00 91.31 105 VAL A C 1
ATOM 774 O O . VAL A 1 105 ? 8.952 7.053 -3.265 1.00 91.31 105 VAL A O 1
ATOM 777 N N . ARG A 1 106 ? 11.025 7.313 -2.414 1.00 91.50 106 ARG A N 1
ATOM 778 C CA . ARG A 1 106 ? 11.118 8.761 -2.667 1.00 91.50 106 ARG A CA 1
ATOM 779 C C . ARG A 1 106 ? 11.675 9.017 -4.062 1.00 91.50 106 ARG A C 1
ATOM 781 O O . ARG A 1 106 ? 12.539 8.261 -4.496 1.00 91.50 106 ARG A O 1
ATOM 788 N N . PRO A 1 107 ? 11.340 10.144 -4.709 1.00 90.19 107 PRO A N 1
ATOM 789 C CA . PRO A 1 107 ? 11.902 10.489 -6.016 1.00 90.19 107 PRO A CA 1
ATOM 790 C C . PRO A 1 107 ? 13.436 10.420 -6.069 1.00 90.19 107 PRO A C 1
ATOM 792 O O . PRO A 1 107 ? 14.014 9.893 -7.010 1.00 90.19 107 PRO A O 1
ATOM 795 N N . ARG A 1 108 ? 14.102 10.901 -5.011 1.00 89.25 108 ARG A N 1
ATOM 796 C CA . ARG A 1 108 ? 15.571 10.954 -4.912 1.00 89.25 108 ARG A CA 1
ATOM 797 C C . ARG A 1 108 ? 16.258 9.590 -4.804 1.00 89.25 108 ARG A C 1
ATOM 799 O O . ARG A 1 108 ? 17.461 9.514 -5.018 1.00 89.25 108 ARG A O 1
ATOM 806 N N . ASP A 1 109 ? 15.514 8.551 -4.432 1.00 91.12 109 ASP A N 1
ATOM 807 C CA . ASP A 1 109 ? 16.039 7.189 -4.301 1.00 91.12 109 ASP A CA 1
ATOM 808 C C . ASP A 1 109 ? 15.979 6.449 -5.654 1.00 91.12 109 ASP A C 1
ATOM 810 O O . ASP A 1 109 ? 16.396 5.295 -5.757 1.00 91.12 109 ASP A O 1
ATOM 814 N N . ILE A 1 110 ? 15.454 7.111 -6.693 1.00 91.44 110 ILE A N 1
ATOM 815 C CA . ILE A 1 110 ? 15.312 6.589 -8.047 1.00 91.44 110 ILE A CA 1
ATOM 816 C C . ILE A 1 110 ? 16.365 7.243 -8.929 1.00 91.44 110 ILE A C 1
ATOM 818 O O . ILE A 1 110 ? 16.414 8.463 -9.074 1.00 91.44 110 ILE A O 1
ATOM 822 N N . SER A 1 111 ? 17.206 6.423 -9.546 1.00 88.75 111 SER A N 1
ATOM 823 C CA . SER A 1 111 ? 18.214 6.886 -10.495 1.00 88.75 111 SER A CA 1
ATOM 824 C C . SER A 1 111 ? 17.981 6.262 -11.869 1.00 88.75 111 SER A C 1
ATOM 826 O O . SER A 1 111 ? 17.720 5.057 -11.953 1.00 88.75 111 SER A O 1
ATOM 828 N N . PRO A 1 112 ? 18.078 7.038 -12.964 1.00 81.19 112 PRO A N 1
ATOM 829 C CA . PRO A 1 112 ? 18.097 6.462 -14.300 1.00 81.19 112 PRO A CA 1
ATOM 830 C C . PRO A 1 112 ? 19.362 5.616 -14.469 1.00 81.19 112 PRO A C 1
ATOM 832 O O . PRO A 1 112 ? 20.433 5.970 -13.973 1.00 81.19 112 PRO A O 1
ATOM 835 N N . VAL A 1 113 ? 19.252 4.501 -15.186 1.00 79.75 113 VAL A N 1
ATOM 836 C CA . VAL A 1 113 ? 20.421 3.664 -15.482 1.00 79.75 113 VAL A CA 1
ATOM 837 C C . VAL A 1 113 ? 21.172 4.246 -16.675 1.00 79.75 113 VAL A C 1
ATOM 839 O O . VAL A 1 113 ? 20.576 4.544 -17.708 1.00 79.75 113 VAL A O 1
ATOM 842 N N . THR A 1 114 ? 22.495 4.380 -16.546 1.00 64.25 114 THR A N 1
ATOM 843 C CA . THR A 1 114 ? 23.382 4.965 -17.571 1.00 64.25 114 THR A CA 1
ATOM 844 C C . THR A 1 114 ? 23.300 4.240 -18.917 1.00 64.25 114 THR A C 1
ATOM 846 O O . THR A 1 114 ? 23.485 4.851 -19.966 1.00 64.25 114 THR A O 1
ATOM 849 N N . VAL A 1 115 ? 23.006 2.938 -18.895 1.00 65.69 115 VAL A N 1
ATOM 850 C CA . VAL A 1 115 ? 22.756 2.119 -20.083 1.00 65.69 115 VAL A CA 1
ATOM 851 C C . VAL A 1 115 ? 21.326 1.600 -19.998 1.00 65.69 115 VAL A C 1
ATOM 853 O O . VAL A 1 115 ? 21.058 0.596 -19.342 1.00 65.69 115 VAL A O 1
ATOM 856 N N . SER A 1 116 ? 20.400 2.316 -20.633 1.00 65.06 116 SER A N 1
ATOM 857 C CA . SER A 1 116 ? 19.010 1.877 -20.729 1.00 65.06 116 SER A CA 1
ATOM 858 C C . SER A 1 116 ? 18.853 0.870 -21.877 1.00 65.06 116 SER A C 1
ATOM 860 O O . SER A 1 116 ? 19.336 1.139 -22.980 1.00 65.06 116 SER A O 1
ATOM 862 N N . PRO A 1 117 ? 18.144 -0.257 -21.673 1.00 68.50 117 PRO A N 1
ATOM 863 C CA . PRO A 1 117 ? 17.766 -1.170 -22.752 1.00 68.50 117 PRO A CA 1
ATOM 864 C C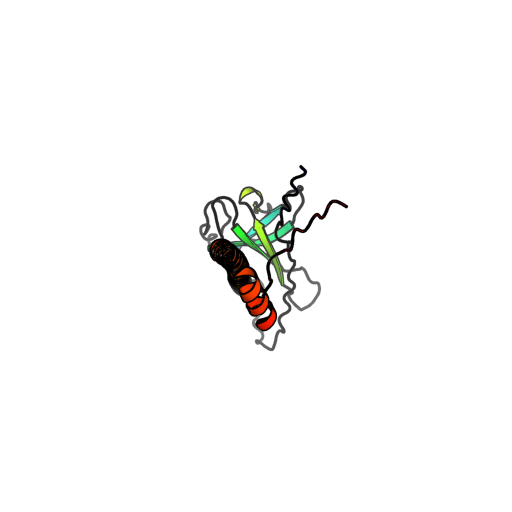 . PRO A 1 117 ? 16.753 -0.564 -23.744 1.00 68.50 117 PRO A C 1
ATOM 866 O O . PRO A 1 117 ? 16.406 -1.214 -24.727 1.00 68.50 117 PRO A O 1
ATOM 869 N N . GLY A 1 118 ? 16.291 0.671 -23.515 1.00 70.81 118 GLY A N 1
ATOM 870 C CA . GLY A 1 118 ? 15.345 1.386 -24.369 1.00 70.81 118 GLY A CA 1
ATOM 871 C C . GLY A 1 118 ? 13.979 1.551 -23.705 1.00 70.81 118 GLY A C 1
ATOM 872 O O . GLY A 1 118 ? 13.876 1.607 -22.479 1.00 70.81 118 GLY A O 1
ATOM 873 N N . ALA A 1 119 ? 12.932 1.664 -24.523 1.00 72.25 119 ALA A N 1
ATOM 874 C CA . ALA A 1 119 ? 11.551 1.749 -24.049 1.00 72.25 119 ALA A CA 1
ATOM 875 C C . ALA A 1 119 ? 11.083 0.431 -23.403 1.00 72.25 119 ALA A C 1
ATOM 877 O O . ALA A 1 119 ? 11.661 -0.637 -23.632 1.00 72.25 119 ALA A O 1
ATOM 878 N N . ALA A 1 120 ? 10.011 0.502 -22.611 1.00 82.12 120 ALA A N 1
ATOM 879 C CA . ALA A 1 120 ? 9.393 -0.686 -22.041 1.00 82.12 120 ALA A CA 1
ATOM 880 C C . ALA A 1 120 ? 8.916 -1.670 -23.121 1.00 82.12 120 ALA A C 1
ATOM 882 O O . ALA A 1 120 ? 8.263 -1.257 -24.083 1.00 82.12 120 ALA A O 1
ATOM 883 N N . PRO A 1 121 ? 9.206 -2.974 -22.975 1.00 83.25 121 PRO A N 1
ATOM 884 C CA . PRO A 1 121 ? 8.632 -4.000 -23.832 1.00 83.25 121 PRO A CA 1
ATOM 885 C C . PRO A 1 121 ? 7.105 -4.040 -23.741 1.00 83.25 121 PRO A C 1
ATOM 887 O O . PRO A 1 121 ? 6.533 -3.729 -22.701 1.00 83.25 121 PRO A O 1
ATOM 890 N N . ALA A 1 122 ? 6.442 -4.544 -24.784 1.00 82.56 122 ALA A N 1
ATOM 891 C CA . ALA A 1 122 ? 4.979 -4.649 -24.817 1.00 82.56 122 ALA A CA 1
ATOM 892 C C . ALA A 1 122 ? 4.384 -5.456 -23.641 1.00 82.56 122 ALA A C 1
ATOM 894 O O . ALA A 1 122 ? 3.325 -5.103 -23.132 1.00 82.56 122 ALA A O 1
ATOM 895 N N . TRP A 1 123 ? 5.091 -6.490 -23.164 1.00 82.50 123 TRP A N 1
ATOM 896 C CA . TRP A 1 123 ? 4.649 -7.319 -22.033 1.00 82.50 123 TRP A CA 1
ATOM 897 C C . TRP A 1 123 ? 4.615 -6.561 -20.694 1.00 82.50 123 TRP A C 1
ATOM 899 O O . TRP A 1 123 ? 3.947 -6.998 -19.760 1.00 82.50 123 TRP A O 1
ATOM 909 N N . PHE A 1 124 ? 5.323 -5.431 -20.575 1.00 86.50 124 PHE A N 1
ATOM 910 C CA . PHE A 1 124 ? 5.447 -4.688 -19.319 1.00 86.50 124 PHE A CA 1
ATOM 911 C C . PHE A 1 124 ? 4.085 -4.241 -18.776 1.00 86.50 124 PHE A C 1
ATOM 913 O O . PHE A 1 124 ? 3.783 -4.471 -17.606 1.00 86.50 124 PHE A O 1
ATOM 920 N N . GLY A 1 125 ? 3.240 -3.664 -19.638 1.00 83.00 125 GLY A N 1
ATOM 921 C CA . GLY A 1 125 ? 1.919 -3.172 -19.240 1.00 83.00 125 GLY A CA 1
ATOM 922 C C . GLY A 1 125 ? 0.985 -4.288 -18.764 1.00 83.00 125 GLY A C 1
ATOM 923 O O . GLY A 1 125 ? 0.232 -4.104 -17.808 1.00 83.00 125 GLY A O 1
ATOM 924 N N . GLU A 1 126 ? 1.069 -5.467 -19.387 1.00 84.25 126 GLU A N 1
ATOM 925 C CA . GLU A 1 126 ? 0.284 -6.643 -18.993 1.00 84.25 126 GLU A CA 1
ATOM 926 C C . GLU A 1 126 ? 0.715 -7.182 -17.625 1.00 84.25 126 GLU A C 1
ATOM 928 O O . GLU A 1 126 ? -0.128 -7.621 -16.844 1.00 84.25 126 GLU A O 1
ATOM 933 N N . TYR A 1 127 ? 2.011 -7.098 -17.312 1.00 83.88 127 TYR A N 1
ATOM 934 C CA . TYR A 1 127 ? 2.566 -7.606 -16.061 1.00 83.88 127 TYR A CA 1
ATOM 935 C C . TYR A 1 127 ? 2.403 -6.636 -14.884 1.00 83.88 127 TYR A C 1
ATOM 937 O O . TYR A 1 127 ? 2.200 -7.068 -13.751 1.00 83.88 127 TYR A O 1
ATOM 945 N N . VAL A 1 128 ? 2.468 -5.322 -15.118 1.00 88.94 128 VAL A N 1
ATOM 946 C CA . VAL A 1 128 ? 2.452 -4.341 -14.022 1.00 88.94 128 VAL A CA 1
ATOM 947 C C . VAL A 1 128 ? 1.053 -4.035 -13.492 1.00 88.94 128 VAL A C 1
ATOM 949 O O . VAL A 1 128 ? 0.878 -3.784 -12.299 1.00 88.94 128 VAL A O 1
ATOM 952 N N . ARG A 1 129 ? 0.028 -4.135 -14.345 1.00 87.62 129 ARG A N 1
ATOM 953 C CA . ARG A 1 129 ? -1.371 -3.933 -13.947 1.00 87.62 129 ARG A CA 1
ATOM 954 C C . ARG A 1 129 ? -1.805 -4.818 -12.763 1.00 87.62 129 ARG A C 1
ATOM 956 O O . ARG A 1 129 ? -2.282 -4.255 -11.777 1.00 87.62 129 ARG A O 1
ATOM 963 N N . PRO A 1 130 ? -1.627 -6.156 -12.784 1.00 88.75 130 PRO A N 1
ATOM 964 C CA . PRO A 1 130 ? -2.038 -7.005 -11.663 1.00 88.75 130 PRO A CA 1
ATOM 965 C C . PRO A 1 130 ? -1.255 -6.727 -10.369 1.00 88.75 130 PRO A C 1
ATOM 967 O O . PRO A 1 130 ? -1.789 -6.944 -9.281 1.00 88.7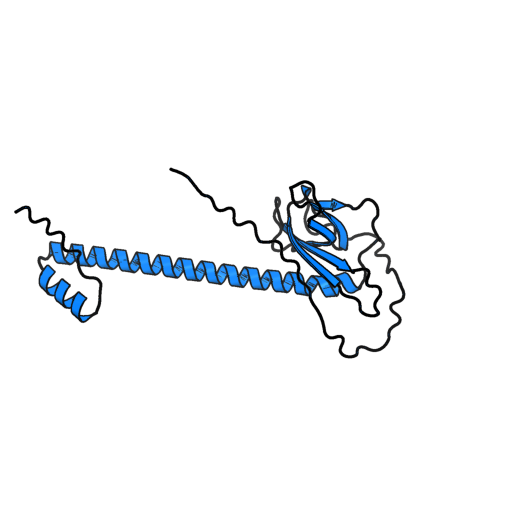5 130 PRO A O 1
ATOM 970 N N . ILE A 1 131 ? -0.020 -6.215 -10.456 1.00 89.38 131 ILE A N 1
ATOM 971 C CA . ILE A 1 131 ? 0.768 -5.815 -9.278 1.00 89.38 131 ILE A CA 1
ATOM 972 C C . ILE A 1 131 ? 0.080 -4.651 -8.559 1.00 89.38 131 ILE A C 1
ATOM 974 O O . ILE A 1 131 ? -0.150 -4.718 -7.350 1.00 89.38 131 ILE A O 1
ATOM 978 N N . HIS A 1 132 ? -0.307 -3.612 -9.302 1.00 88.69 132 HIS A N 1
ATOM 979 C CA . HIS A 1 132 ? -0.993 -2.448 -8.737 1.00 88.69 132 HIS A CA 1
ATOM 980 C C . HIS A 1 132 ? -2.408 -2.765 -8.260 1.00 88.69 132 HIS A C 1
ATOM 982 O O . HIS A 1 132 ? -2.826 -2.284 -7.208 1.00 88.69 132 HIS A O 1
ATOM 988 N N . GLU A 1 133 ? -3.142 -3.613 -8.984 1.00 88.56 133 GLU A N 1
ATOM 989 C CA . GLU A 1 133 ? -4.464 -4.084 -8.552 1.00 88.56 133 GLU A CA 1
ATOM 990 C C . GLU A 1 133 ? -4.378 -4.818 -7.211 1.00 88.56 133 GLU A C 1
ATOM 992 O O . GLU A 1 133 ? -5.147 -4.529 -6.290 1.00 88.56 133 GLU A O 1
ATOM 997 N N . ARG A 1 134 ? -3.399 -5.717 -7.061 1.00 88.69 134 ARG A N 1
ATOM 998 C CA . ARG A 1 134 ? -3.156 -6.418 -5.799 1.00 88.69 134 ARG A CA 1
ATOM 999 C C . ARG A 1 134 ? -2.777 -5.452 -4.679 1.00 88.69 134 ARG A C 1
ATOM 1001 O O . ARG A 1 134 ? -3.362 -5.533 -3.600 1.00 88.69 134 ARG A O 1
ATOM 1008 N N . ALA A 1 135 ? -1.854 -4.525 -4.935 1.00 86.25 135 ALA A N 1
ATOM 1009 C CA . ALA A 1 135 ? -1.450 -3.525 -3.950 1.00 86.25 135 ALA A CA 1
ATOM 1010 C C . ALA A 1 135 ? -2.642 -2.663 -3.494 1.00 86.25 135 ALA A C 1
ATOM 1012 O O . ALA A 1 135 ? -2.785 -2.367 -2.306 1.00 86.25 135 ALA A O 1
ATOM 1013 N N . ALA A 1 136 ? -3.547 -2.305 -4.409 1.00 87.06 136 ALA A N 1
ATOM 1014 C CA . ALA A 1 136 ? -4.769 -1.580 -4.077 1.00 87.06 136 ALA A CA 1
ATOM 1015 C C . ALA A 1 136 ? -5.703 -2.393 -3.167 1.00 87.06 136 ALA A C 1
ATOM 1017 O O . ALA A 1 136 ? -6.190 -1.862 -2.167 1.00 87.06 136 ALA A O 1
ATOM 1018 N N . VAL A 1 137 ? -5.912 -3.678 -3.469 1.00 90.12 137 VAL A N 1
ATOM 1019 C CA . VAL A 1 137 ? -6.729 -4.578 -2.638 1.00 90.12 137 VAL A CA 1
ATOM 1020 C C . VAL A 1 137 ? -6.126 -4.747 -1.242 1.00 90.12 137 VAL A C 1
ATOM 1022 O O . VAL A 1 137 ? -6.848 -4.658 -0.249 1.00 90.12 137 VAL A O 1
ATOM 1025 N N . GLU A 1 138 ? -4.811 -4.949 -1.145 1.00 89.06 138 GLU A N 1
ATOM 1026 C CA . GLU A 1 138 ? -4.107 -5.091 0.134 1.00 89.06 138 GLU A CA 1
ATOM 1027 C C . GLU A 1 138 ? -4.229 -3.821 0.991 1.00 89.06 138 GLU A C 1
ATOM 1029 O O . GLU A 1 138 ? -4.519 -3.917 2.186 1.00 89.06 138 GLU A O 1
ATOM 1034 N N . ARG A 1 139 ? -4.121 -2.630 0.385 1.00 86.31 139 ARG A N 1
ATOM 1035 C CA . ARG A 1 139 ? -4.354 -1.350 1.077 1.00 86.31 139 ARG A CA 1
ATOM 1036 C C . ARG A 1 139 ? -5.776 -1.238 1.621 1.00 86.31 139 ARG A C 1
ATOM 1038 O O . ARG A 1 139 ? -5.959 -0.876 2.782 1.00 86.31 139 ARG A O 1
ATOM 1045 N N . THR A 1 140 ? -6.787 -1.569 0.816 1.00 89.50 140 THR A N 1
ATOM 1046 C CA . THR A 1 140 ? -8.186 -1.545 1.270 1.00 89.50 140 THR A CA 1
ATOM 1047 C C . THR A 1 140 ? -8.417 -2.528 2.415 1.00 89.50 140 THR A C 1
ATOM 1049 O O . THR A 1 140 ? -9.048 -2.178 3.411 1.00 89.50 140 THR A O 1
ATOM 1052 N N . LEU A 1 141 ? -7.872 -3.741 2.313 1.00 94.19 141 LEU A N 1
ATOM 1053 C CA . LEU A 1 141 ? -7.969 -4.754 3.361 1.00 94.19 141 LEU A CA 1
ATOM 1054 C C . LEU A 1 141 ? -7.335 -4.272 4.673 1.00 94.19 141 LEU A C 1
ATOM 1056 O O . LEU A 1 141 ? -7.910 -4.464 5.745 1.00 94.19 141 LEU A O 1
ATOM 1060 N N . GLN A 1 142 ? -6.162 -3.642 4.591 1.00 91.81 142 GLN A N 1
ATOM 1061 C CA . GLN A 1 142 ? -5.464 -3.104 5.752 1.00 91.81 142 GLN A CA 1
ATOM 1062 C C . GLN A 1 142 ? -6.265 -1.979 6.419 1.00 91.81 142 GLN A C 1
ATOM 1064 O O . GLN A 1 142 ? -6.493 -2.036 7.625 1.00 91.81 142 GLN A O 1
ATOM 1069 N N . ALA A 1 143 ? -6.793 -1.032 5.639 1.00 91.81 143 ALA A N 1
ATOM 1070 C CA . ALA A 1 143 ? -7.632 0.048 6.158 1.00 91.81 143 ALA A CA 1
ATOM 1071 C C . ALA A 1 143 ? -8.900 -0.479 6.860 1.00 91.81 143 ALA A C 1
ATOM 1073 O O . ALA A 1 143 ? -9.277 0.007 7.927 1.00 91.81 143 ALA A O 1
ATOM 1074 N N . VAL A 1 144 ? -9.539 -1.520 6.309 1.00 96.38 144 VAL A N 1
ATOM 1075 C CA . VAL A 1 144 ? -10.702 -2.171 6.940 1.00 96.38 144 VAL A CA 1
ATOM 1076 C C . VAL A 1 144 ? -10.320 -2.832 8.266 1.00 96.38 144 VAL A C 1
ATOM 1078 O O . VAL A 1 144 ? -11.057 -2.717 9.246 1.00 96.38 144 VAL A O 1
ATOM 1081 N N . ARG A 1 145 ? -9.166 -3.508 8.329 1.00 95.62 145 ARG A N 1
ATOM 1082 C CA . ARG A 1 145 ? -8.671 -4.132 9.568 1.00 95.62 145 ARG A CA 1
ATOM 1083 C C . ARG A 1 145 ? -8.374 -3.097 10.647 1.00 95.62 145 ARG A C 1
ATOM 1085 O O . ARG A 1 145 ? -8.759 -3.297 11.796 1.00 95.62 145 ARG A O 1
ATOM 1092 N N . GLU A 1 146 ? -7.713 -2.005 10.282 1.00 95.94 146 GLU A N 1
ATOM 1093 C CA . GLU A 1 146 ? -7.408 -0.903 11.196 1.00 95.94 146 GLU A CA 1
ATOM 1094 C C . GLU A 1 146 ? -8.687 -0.252 11.720 1.00 95.94 146 GLU A C 1
ATOM 1096 O O . GLU A 1 146 ? -8.847 -0.117 12.930 1.00 95.94 146 GLU A O 1
ATOM 1101 N N . SER A 1 147 ? -9.647 0.038 10.837 1.00 95.19 147 SER A N 1
ATOM 1102 C CA . SER A 1 147 ? -10.959 0.559 11.228 1.00 95.19 147 SER A CA 1
ATOM 1103 C C . SER A 1 147 ? -11.682 -0.380 12.199 1.00 95.19 147 SER A C 1
ATOM 1105 O O . SER A 1 147 ? -12.124 0.059 13.259 1.00 95.19 147 SER A O 1
ATOM 1107 N N . ALA A 1 148 ? -11.730 -1.684 11.911 1.00 96.19 148 ALA A N 1
ATOM 1108 C CA . ALA A 1 148 ? -12.358 -2.661 12.799 1.00 96.19 148 ALA A CA 1
ATOM 1109 C C . ALA A 1 148 ? -11.663 -2.757 14.170 1.00 96.19 148 ALA A C 1
ATOM 1111 O O . ALA A 1 148 ? -12.325 -2.943 15.193 1.00 96.19 148 ALA A O 1
ATOM 1112 N N . ASN A 1 149 ? -10.335 -2.632 14.213 1.00 95.94 149 ASN A N 1
ATOM 1113 C CA . ASN A 1 149 ? -9.582 -2.628 15.465 1.00 95.94 149 ASN A CA 1
ATOM 1114 C C . ASN A 1 149 ? -9.844 -1.363 16.287 1.00 95.94 149 ASN A C 1
ATOM 1116 O O . ASN A 1 149 ? -10.044 -1.472 17.498 1.00 95.94 149 ASN A O 1
ATOM 1120 N N . THR A 1 150 ? -9.910 -0.199 15.640 1.00 96.38 150 THR A N 1
ATOM 1121 C CA . THR A 1 150 ? -10.279 1.067 16.284 1.00 96.38 150 THR A CA 1
ATOM 1122 C C . THR A 1 150 ? -11.692 1.007 16.850 1.00 96.38 150 THR A C 1
ATOM 1124 O O . THR A 1 150 ? -11.887 1.315 18.022 1.00 96.38 150 THR A O 1
ATOM 1127 N N . GLU A 1 151 ? -12.668 0.509 16.089 1.00 95.62 151 GLU A N 1
ATOM 1128 C CA . GLU A 1 151 ? -14.042 0.337 16.579 1.00 95.62 151 GLU A CA 1
ATOM 1129 C C . GLU A 1 151 ? -14.113 -0.620 17.777 1.00 95.62 151 GLU A C 1
ATOM 1131 O O . GLU A 1 151 ? -14.778 -0.338 18.774 1.00 95.62 151 GLU A O 1
ATOM 1136 N N . ARG A 1 152 ? -13.359 -1.727 17.751 1.00 95.12 152 ARG A N 1
ATOM 1137 C CA . ARG A 1 152 ? -13.263 -2.650 18.897 1.00 95.12 152 ARG A CA 1
ATOM 1138 C C . ARG A 1 152 ? -12.618 -2.016 20.127 1.00 95.12 152 ARG A C 1
ATOM 1140 O O . ARG A 1 152 ? -12.943 -2.422 21.243 1.00 95.12 152 ARG A O 1
ATOM 1147 N N . ALA A 1 153 ? -11.666 -1.104 19.949 1.00 95.00 153 ALA A N 1
ATOM 1148 C CA . ALA A 1 153 ? -11.054 -0.366 21.050 1.00 95.00 153 ALA A CA 1
ATOM 1149 C C . ALA A 1 153 ? -12.039 0.664 21.623 1.00 95.00 153 ALA A C 1
ATOM 1151 O O . ALA A 1 153 ? -12.272 0.674 22.829 1.00 95.00 153 ALA A O 1
ATOM 1152 N N . ASN A 1 154 ? -12.700 1.434 20.754 1.00 95.25 154 ASN A N 1
ATOM 1153 C CA . ASN A 1 154 ? -13.731 2.404 21.126 1.00 95.25 154 ASN A CA 1
ATOM 1154 C C . ASN A 1 154 ? -14.887 1.745 21.881 1.00 95.25 154 ASN A C 1
ATOM 1156 O O . ASN A 1 154 ? -15.340 2.265 22.897 1.00 95.25 154 ASN A O 1
ATOM 1160 N N . HIS A 1 155 ? -15.345 0.582 21.413 1.00 93.62 155 HIS A N 1
ATOM 1161 C CA . HIS A 1 155 ? -16.409 -0.163 22.074 1.00 93.62 155 HIS A CA 1
ATOM 1162 C C . HIS A 1 155 ? -15.990 -0.642 23.468 1.00 93.62 155 HIS A C 1
ATOM 1164 O O . HIS A 1 155 ? -16.745 -0.460 24.419 1.00 93.62 155 HIS A O 1
ATOM 1170 N N . ARG A 1 156 ? -14.778 -1.198 23.616 1.00 93.00 156 ARG A N 1
ATOM 1171 C CA . ARG A 1 156 ? -14.245 -1.610 24.926 1.00 93.00 156 ARG A CA 1
ATOM 1172 C C . ARG A 1 156 ? -14.156 -0.438 25.900 1.00 93.00 156 ARG A C 1
ATOM 1174 O O . ARG A 1 156 ? -14.582 -0.560 27.041 1.00 93.00 156 ARG A O 1
ATOM 1181 N N . GLU A 1 157 ? -13.675 0.704 25.427 1.00 94.69 157 GLU A N 1
ATOM 1182 C CA . GLU A 1 157 ? -13.585 1.922 26.231 1.00 94.69 157 GLU A CA 1
ATOM 1183 C C . GLU A 1 157 ? -14.965 2.485 26.603 1.00 94.69 157 GLU A C 1
ATOM 1185 O O . GLU A 1 157 ? -15.173 2.987 27.706 1.00 94.69 157 GLU A O 1
ATOM 1190 N N . TRP A 1 158 ? -15.942 2.393 25.700 1.00 94.12 158 TRP A N 1
ATOM 1191 C CA . TRP A 1 158 ? -17.323 2.758 26.001 1.00 94.12 158 TRP A C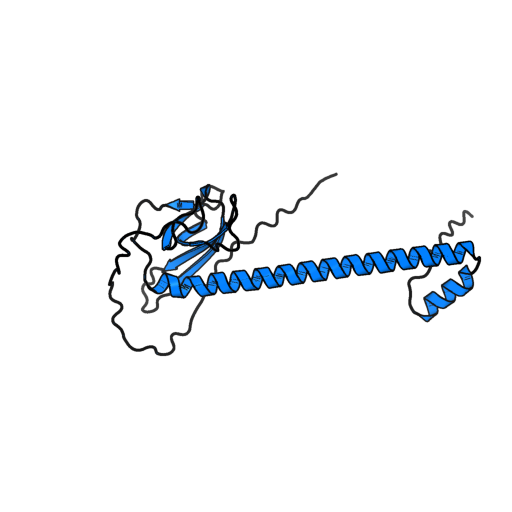A 1
ATOM 1192 C C . TRP A 1 158 ? -17.941 1.848 27.072 1.00 94.12 158 TRP A C 1
ATOM 1194 O O . TRP A 1 158 ? -18.541 2.371 28.009 1.00 94.12 158 TRP A O 1
ATOM 1204 N N . VAL A 1 159 ? -17.751 0.524 26.984 1.00 90.44 159 VAL A N 1
ATOM 1205 C CA . VAL A 1 159 ? -18.227 -0.429 28.006 1.00 90.44 159 VAL A CA 1
ATOM 1206 C C . VAL A 1 159 ? -17.588 -0.143 29.364 1.00 90.44 159 VAL A C 1
ATOM 1208 O O . VAL A 1 159 ? -18.300 -0.095 30.363 1.00 90.44 159 VAL A O 1
ATOM 1211 N N . ARG A 1 160 ? -16.272 0.110 29.403 1.00 88.31 160 ARG A N 1
ATOM 1212 C CA . ARG A 1 160 ? -15.554 0.457 30.639 1.00 88.31 160 ARG A CA 1
ATOM 1213 C C . ARG A 1 160 ? -16.160 1.691 31.312 1.00 88.31 160 ARG A C 1
ATOM 1215 O O . ARG A 1 160 ? -16.548 1.622 32.472 1.00 88.31 160 ARG A O 1
ATOM 1222 N N . ARG A 1 161 ? -16.321 2.790 30.564 1.00 90.88 161 ARG A N 1
ATOM 1223 C CA . ARG A 1 161 ? -16.924 4.032 31.084 1.00 90.88 161 ARG A CA 1
ATOM 1224 C C . ARG A 1 161 ? -18.366 3.837 31.545 1.00 90.88 161 ARG A C 1
ATOM 1226 O O . ARG A 1 161 ? -18.767 4.418 32.545 1.00 90.88 161 ARG A O 1
ATOM 1233 N N . LEU A 1 162 ? -19.145 3.028 30.825 1.00 89.62 162 LEU A N 1
ATOM 1234 C CA . LEU A 1 162 ? -20.512 2.706 31.228 1.00 89.62 162 LEU A CA 1
ATOM 1235 C C . LEU A 1 162 ? -20.537 1.963 32.570 1.00 89.62 162 LEU A C 1
ATOM 1237 O O . LEU A 1 162 ? -21.372 2.283 33.412 1.00 89.62 162 LEU A O 1
ATOM 1241 N N . ASN A 1 163 ? -19.628 1.004 32.769 1.00 86.06 163 ASN A N 1
ATOM 1242 C CA . ASN A 1 163 ? -19.523 0.268 34.027 1.00 86.06 163 ASN A CA 1
ATOM 1243 C C . ASN A 1 163 ? -19.133 1.195 35.186 1.00 86.06 163 ASN A C 1
ATOM 1245 O O . ASN A 1 163 ? -19.764 1.158 36.234 1.00 86.06 163 ASN A O 1
ATOM 1249 N N . GLU A 1 164 ? -18.162 2.086 34.969 1.00 86.75 164 GLU A N 1
ATOM 1250 C CA . GLU A 1 164 ? -17.743 3.086 35.961 1.00 86.75 164 GLU A CA 1
ATOM 1251 C C . GLU A 1 164 ? -18.898 3.997 36.381 1.00 86.75 164 GLU A C 1
ATOM 1253 O O . GLU A 1 164 ? -19.180 4.115 37.570 1.00 86.75 164 GLU A O 1
ATOM 1258 N N . SER A 1 165 ? -19.645 4.554 35.422 1.00 87.75 165 SER A N 1
ATOM 1259 C CA . SER A 1 165 ? -20.824 5.370 35.735 1.00 87.75 165 SER A CA 1
ATOM 1260 C C . SER A 1 165 ? -21.924 4.583 36.457 1.00 87.75 165 SER A C 1
ATOM 1262 O O . SER A 1 165 ? -22.646 5.145 37.278 1.00 87.75 165 SER A O 1
ATOM 1264 N N . ALA A 1 166 ? -22.079 3.288 36.162 1.00 84.81 166 ALA A N 1
ATOM 1265 C CA . ALA A 1 166 ? -23.044 2.438 36.852 1.00 84.81 166 ALA A CA 1
ATOM 1266 C C . ALA A 1 166 ? -22.625 2.155 38.306 1.00 84.81 166 ALA A C 1
ATOM 1268 O O . ALA A 1 166 ? -23.475 2.199 39.197 1.00 84.81 166 ALA A O 1
ATOM 1269 N N . CYS A 1 167 ? -21.329 1.934 38.551 1.00 82.19 167 CYS A N 1
ATOM 1270 C CA . CYS A 1 167 ? -20.759 1.817 39.893 1.00 82.19 167 CYS A CA 1
ATOM 1271 C C . CYS A 1 167 ? -20.951 3.109 40.700 1.00 82.19 167 CYS A C 1
ATOM 1273 O O . CYS A 1 167 ? -21.475 3.052 41.810 1.00 82.19 167 CYS A O 1
ATOM 1275 N N . GLU A 1 168 ? -20.599 4.266 40.128 1.00 84.06 168 GLU A N 1
ATOM 1276 C CA . GLU A 1 168 ? -20.786 5.579 40.766 1.00 84.06 168 GLU A CA 1
ATOM 1277 C C . GLU A 1 168 ? -22.255 5.813 41.143 1.00 84.06 168 GLU A C 1
ATOM 1279 O O . GLU A 1 168 ? -22.567 6.175 42.277 1.00 84.06 168 GLU A O 1
ATOM 1284 N N . TRP A 1 169 ? -23.184 5.525 40.225 1.00 88.19 169 TRP A N 1
ATOM 1285 C CA . TRP A 1 169 ? -24.613 5.654 40.497 1.00 88.19 169 TRP A CA 1
ATOM 1286 C C . TRP A 1 169 ? -25.083 4.712 41.616 1.00 88.19 169 TRP A C 1
ATOM 1288 O O . TRP A 1 169 ? -25.886 5.110 42.464 1.00 88.19 169 TRP A O 1
ATOM 1298 N N . ALA A 1 170 ? -24.600 3.466 41.646 1.00 85.69 170 ALA A N 1
ATOM 1299 C CA . ALA A 1 170 ? -24.946 2.516 42.702 1.00 85.69 170 ALA A CA 1
ATOM 1300 C C . ALA A 1 170 ? -24.461 2.992 44.083 1.00 85.69 170 ALA A C 1
ATOM 1302 O O . ALA A 1 170 ? -25.192 2.847 45.068 1.00 85.69 170 ALA A O 1
ATOM 1303 N N . ASP A 1 171 ? -23.278 3.605 44.139 1.00 81.94 171 ASP A N 1
ATOM 1304 C CA . ASP A 1 171 ? -22.691 4.169 45.355 1.00 81.94 171 ASP A CA 1
ATOM 1305 C C . ASP A 1 171 ? -23.490 5.374 45.863 1.00 81.94 171 ASP A C 1
ATOM 1307 O O . ASP A 1 171 ? -23.873 5.411 47.035 1.00 81.94 171 ASP A O 1
ATOM 1311 N N . GLU A 1 172 ? -23.841 6.310 44.976 1.00 87.44 172 GLU A N 1
ATOM 1312 C CA . GLU A 1 172 ? -24.666 7.480 45.310 1.00 87.44 172 GLU A CA 1
ATOM 1313 C C . GLU A 1 172 ? -26.051 7.100 45.857 1.00 87.44 172 GLU A C 1
ATOM 1315 O O . GLU A 1 172 ? -26.616 7.815 46.688 1.00 87.44 172 GLU A O 1
ATOM 1320 N N . ASN A 1 173 ? -26.597 5.963 45.420 1.00 85.12 173 ASN A N 1
ATOM 1321 C CA . ASN A 1 173 ? -27.934 5.505 45.799 1.00 85.12 173 ASN A CA 1
ATOM 1322 C C . ASN A 1 173 ? -27.926 4.434 46.902 1.00 85.12 173 ASN A C 1
ATOM 1324 O O . ASN A 1 173 ? -28.994 3.965 47.293 1.00 85.12 173 ASN A O 1
ATOM 1328 N N . SER A 1 174 ? -26.753 4.062 47.433 1.00 84.94 174 SER A N 1
ATOM 1329 C CA . SER A 1 174 ? -26.602 3.004 48.449 1.00 84.94 174 SER A CA 1
ATOM 1330 C C . SER A 1 174 ? -27.172 1.639 48.019 1.00 84.94 174 SER A C 1
ATOM 1332 O O . SER A 1 174 ? -27.649 0.872 48.852 1.00 84.94 174 SER A O 1
ATOM 1334 N N . LEU A 1 175 ? -27.108 1.330 46.719 1.00 84.25 175 LEU A N 1
ATOM 1335 C CA . LEU A 1 175 ? -27.601 0.086 46.104 1.00 84.25 175 LEU A CA 1
ATOM 1336 C C . LEU A 1 175 ? -26.456 -0.874 45.729 1.00 84.25 175 LEU A C 1
ATOM 1338 O O . LEU A 1 175 ? -26.599 -1.708 44.834 1.00 84.25 175 LEU A O 1
ATOM 1342 N N . CYS A 1 176 ? -25.293 -0.747 46.377 1.00 78.81 176 CYS A N 1
ATOM 1343 C CA . CYS A 1 176 ? -24.084 -1.493 46.016 1.00 78.81 176 CYS A CA 1
ATOM 1344 C C . CYS A 1 176 ? -24.308 -3.016 46.052 1.00 78.81 176 CYS A C 1
ATOM 1346 O O . CYS A 1 176 ? -23.846 -3.729 45.168 1.00 78.81 176 CYS A O 1
ATOM 1348 N N . SER A 1 177 ? -25.065 -3.514 47.035 1.00 77.50 177 SER A N 1
ATOM 1349 C CA . SER A 1 177 ? -25.338 -4.950 47.209 1.00 77.50 177 SER A CA 1
ATOM 1350 C C . SER A 1 177 ? -26.237 -5.509 46.100 1.00 77.50 177 SER A C 1
ATOM 1352 O O . SER A 1 177 ? -26.008 -6.607 45.590 1.00 77.50 177 SER A O 1
ATOM 1354 N N . GLU A 1 178 ? -27.280 -4.764 45.717 1.00 83.69 178 GLU A N 1
ATOM 1355 C CA . GLU A 1 178 ? -28.164 -5.120 44.607 1.00 83.69 178 GLU A CA 1
ATOM 1356 C C . GLU A 1 178 ? -27.436 -5.052 43.262 1.00 83.69 178 GLU A C 1
ATOM 1358 O O . GLU A 1 178 ? -27.656 -5.913 42.407 1.00 83.69 178 GLU A O 1
ATOM 1363 N N . PHE A 1 179 ? -26.558 -4.061 43.092 1.00 80.94 179 PHE A N 1
ATOM 1364 C CA . PHE A 1 179 ? -25.741 -3.892 41.896 1.00 80.94 179 PHE A CA 1
ATOM 1365 C C . PHE A 1 179 ? -24.711 -5.017 41.739 1.00 80.94 179 PHE A C 1
ATOM 1367 O O . PHE A 1 179 ? -24.631 -5.612 40.667 1.00 80.94 179 PHE A O 1
ATOM 1374 N N . GLU A 1 180 ? -23.999 -5.400 42.804 1.00 81.38 180 GLU A N 1
ATOM 1375 C CA . GLU A 1 180 ? -23.082 -6.549 42.775 1.00 81.38 180 GLU A CA 1
ATOM 1376 C C . GLU A 1 180 ? -23.815 -7.839 42.385 1.00 81.38 180 GLU A C 1
ATOM 1378 O O . GLU A 1 180 ? -23.369 -8.563 41.493 1.00 81.38 180 GLU A O 1
ATOM 1383 N N . ARG A 1 181 ? -24.996 -8.090 42.969 1.00 81.81 181 ARG A N 1
ATOM 1384 C CA . ARG A 1 181 ? -25.808 -9.266 42.622 1.00 81.81 181 ARG A CA 1
ATOM 1385 C C . ARG A 1 181 ? -26.276 -9.242 41.166 1.00 81.81 181 ARG A C 1
ATOM 1387 O O . ARG A 1 181 ? -26.375 -10.294 40.535 1.00 81.81 181 ARG A O 1
ATOM 1394 N N . PHE A 1 182 ? -26.595 -8.061 40.636 1.00 83.69 182 PHE A N 1
ATOM 1395 C CA . PHE A 1 182 ? -26.932 -7.885 39.226 1.00 83.69 182 PHE A CA 1
ATOM 1396 C C . PHE A 1 182 ? -25.723 -8.200 38.335 1.00 83.69 182 PHE A C 1
ATOM 1398 O O . PHE A 1 182 ? -25.849 -9.001 37.411 1.00 83.69 182 PHE A O 1
ATOM 1405 N N . CYS A 1 183 ? -24.544 -7.655 38.635 1.00 83.38 183 CYS A N 1
ATOM 1406 C CA . CYS A 1 183 ? -23.335 -7.916 37.857 1.00 83.38 183 CYS A CA 1
ATOM 1407 C C . CYS A 1 183 ? -22.949 -9.403 37.866 1.00 83.38 183 CYS A C 1
ATOM 1409 O O . CYS A 1 183 ? -22.723 -9.972 36.798 1.00 83.38 183 CYS A O 1
ATOM 1411 N N . GLU A 1 184 ? -22.987 -10.066 39.027 1.00 82.94 184 GLU A N 1
ATOM 1412 C CA . GLU A 1 184 ? -22.741 -11.512 39.142 1.00 82.94 184 GLU A CA 1
ATOM 1413 C C . GLU A 1 184 ? -23.727 -12.342 38.309 1.00 82.94 184 GLU A C 1
ATOM 1415 O O . GLU A 1 184 ? -23.327 -13.281 37.619 1.00 82.94 184 GLU A O 1
ATOM 1420 N N . GLN A 1 185 ? -25.017 -11.985 38.324 1.00 87.88 185 GLN A N 1
ATOM 1421 C CA . GLN A 1 185 ? -26.050 -12.705 37.576 1.00 87.88 185 GLN A CA 1
ATOM 1422 C C . GLN A 1 185 ? -25.826 -12.654 36.057 1.00 87.88 185 GLN A C 1
ATOM 1424 O O . GLN A 1 185 ? -26.156 -13.613 35.356 1.00 87.88 185 GLN A O 1
ATOM 1429 N N . TRP A 1 186 ? -25.284 -11.547 35.548 1.00 81.81 186 TRP A N 1
ATOM 1430 C CA . TRP A 1 186 ? -25.071 -11.325 34.115 1.00 81.81 186 TRP A CA 1
ATOM 1431 C C . TRP A 1 186 ? -23.620 -11.548 33.670 1.00 81.81 186 TRP A C 1
ATOM 1433 O O . TRP A 1 186 ? -23.310 -11.343 32.497 1.00 81.81 186 TRP A O 1
ATOM 1443 N N . GLY A 1 187 ? -22.744 -11.999 34.576 1.00 76.56 187 GLY A N 1
ATOM 1444 C CA . GLY A 1 187 ? -21.323 -12.218 34.293 1.00 76.56 187 GLY A CA 1
ATOM 1445 C C . GLY A 1 187 ? -20.572 -10.932 33.943 1.00 76.56 187 GLY A C 1
ATOM 1446 O O . GLY A 1 187 ? -19.621 -10.973 33.164 1.00 76.56 187 GLY A O 1
ATOM 1447 N N . LEU A 1 188 ? -21.032 -9.795 34.466 1.00 77.44 188 LEU A N 1
ATOM 1448 C CA . LEU A 1 188 ? -20.396 -8.494 34.293 1.00 77.44 188 LEU A CA 1
ATOM 1449 C C . LEU A 1 188 ? -19.323 -8.289 35.364 1.00 77.44 188 LEU A C 1
ATOM 1451 O O . LEU A 1 188 ? -19.414 -8.824 36.469 1.00 77.44 188 LEU A O 1
ATOM 1455 N N . GLU A 1 189 ? -18.310 -7.498 35.026 1.00 70.50 189 GLU A N 1
ATOM 1456 C CA . GLU A 1 189 ? -17.252 -7.118 35.958 1.00 70.50 189 GLU A CA 1
ATOM 1457 C C . GLU A 1 189 ? -17.849 -6.219 37.052 1.00 70.50 189 GLU A C 1
ATOM 1459 O O . GLU A 1 189 ? -18.308 -5.108 36.780 1.00 70.50 189 GLU A O 1
ATOM 1464 N N . GLY A 1 190 ? -17.929 -6.747 38.276 1.00 64.69 190 GLY A N 1
ATOM 1465 C CA . GLY A 1 190 ? -18.404 -6.009 39.447 1.00 64.69 190 GLY A CA 1
ATOM 1466 C C . GLY A 1 190 ? -17.411 -4.931 39.896 1.00 64.69 190 GLY A C 1
ATOM 1467 O O . GLY A 1 190 ? -16.370 -4.723 39.278 1.00 64.69 190 GLY A O 1
ATOM 1468 N N . ARG A 1 191 ? -17.715 -4.248 41.003 1.00 64.69 191 ARG A N 1
ATOM 1469 C CA . ARG A 1 191 ? -16.783 -3.291 41.617 1.00 64.69 191 ARG A CA 1
ATOM 1470 C C . ARG A 1 191 ? -15.501 -3.986 42.103 1.00 64.69 191 ARG A C 1
ATOM 1472 O O . ARG A 1 191 ? -15.578 -5.045 42.728 1.00 64.69 191 ARG A O 1
ATOM 1479 N N . GLU A 1 192 ? -14.346 -3.340 41.931 1.00 62.09 192 GLU A N 1
ATOM 1480 C CA . GLU A 1 192 ? -13.146 -3.688 42.702 1.00 62.09 192 GLU A CA 1
ATOM 1481 C C . GLU A 1 192 ? -13.385 -3.371 44.186 1.00 62.09 192 GLU A C 1
ATOM 1483 O O . GLU A 1 192 ? -13.887 -2.306 44.560 1.00 62.09 192 GLU A O 1
ATOM 1488 N N . ARG A 1 193 ? -13.090 -4.347 45.048 1.00 56.78 193 ARG A N 1
ATOM 1489 C CA . ARG A 1 193 ? -13.221 -4.217 46.500 1.00 56.78 193 ARG A CA 1
ATOM 1490 C C . ARG A 1 193 ? -11.883 -3.775 47.085 1.00 56.78 193 ARG A C 1
ATOM 1492 O O . ARG A 1 193 ? -11.095 -4.622 47.498 1.00 56.78 193 ARG A O 1
ATOM 1499 N N . ASP A 1 194 ? -11.659 -2.469 47.172 1.00 48.09 194 ASP A N 1
ATOM 1500 C CA . ASP A 1 194 ? -10.569 -1.910 47.978 1.00 48.09 194 ASP A CA 1
ATOM 1501 C C . ASP A 1 194 ? -10.933 -2.012 49.467 1.00 48.09 194 ASP A C 1
ATOM 1503 O O . ASP A 1 194 ? -11.473 -1.087 50.071 1.00 48.09 194 ASP A O 1
ATOM 1507 N N . PHE A 1 195 ? -10.673 -3.171 50.072 1.00 47.06 195 PHE A N 1
ATOM 1508 C CA . PHE A 1 195 ? -10.598 -3.291 51.527 1.00 47.06 195 PHE A CA 1
ATOM 1509 C C . PHE A 1 195 ? -9.139 -3.490 51.924 1.00 47.06 195 PHE A C 1
ATOM 1511 O O . PHE A 1 195 ? -8.692 -4.619 52.116 1.00 47.06 195 PHE A O 1
ATOM 1518 N N . ASP A 1 196 ? -8.408 -2.386 52.070 1.00 42.34 196 ASP A N 1
ATOM 1519 C CA . ASP A 1 196 ? -7.166 -2.384 52.840 1.00 42.34 196 ASP A CA 1
ATOM 1520 C C . ASP A 1 196 ? -7.557 -2.321 54.324 1.00 42.34 196 ASP A C 1
ATOM 1522 O O . ASP A 1 196 ? -7.870 -1.265 54.879 1.00 42.34 196 ASP A O 1
ATOM 1526 N N . VAL A 1 197 ? -7.674 -3.493 54.950 1.00 42.56 197 VAL A N 1
ATOM 1527 C CA . VAL A 1 197 ? -7.892 -3.601 56.395 1.00 42.56 197 VAL A CA 1
ATOM 1528 C C . VAL A 1 197 ? -6.515 -3.652 57.045 1.00 42.56 197 VAL A C 1
ATOM 1530 O O . VAL A 1 197 ? -5.897 -4.715 57.100 1.00 42.56 197 VAL A O 1
ATOM 1533 N N . GLU A 1 198 ? -6.023 -2.513 57.536 1.00 41.66 198 GLU A N 1
ATOM 1534 C CA . GLU A 1 198 ? -4.926 -2.522 58.507 1.00 41.66 198 GLU A CA 1
ATOM 1535 C C . GLU A 1 198 ? -5.410 -3.248 59.775 1.00 41.66 198 GLU A C 1
ATOM 1537 O O . GLU A 1 198 ? -6.402 -2.850 60.394 1.00 41.66 198 GLU A O 1
ATOM 1542 N N . VAL A 1 199 ? -4.735 -4.354 60.111 1.00 49.88 199 VAL A N 1
ATOM 1543 C CA . VAL A 1 199 ? -4.956 -5.162 61.325 1.00 49.88 199 VAL A CA 1
ATOM 1544 C C . VAL A 1 199 ? -4.089 -4.647 62.464 1.00 49.88 199 VAL A C 1
ATOM 1546 O O . VAL A 1 199 ? -2.877 -4.446 62.225 1.00 49.88 199 VAL A O 1
#

Secondary structure (DSSP, 8-state):
--------PPPPEEEE--------------------SSPPPPSSTTSPPTT-EEEEE-SSSSEEEEEEEEE-GGG--SS-EEEEEEEE---SSSS--EEEEEEEE-GGGEEE-SS---SPPTHHHHHHHHHHHHHHHHHHHHHHHHHHHHHHHHHHHHHHHHHHHHHHHHHHTT-HHHHHHHHHHHT------------

Sequence (199 aa):
MTSIVDSVLPVASVLEVAFDNGSLGGADWSNRAVVLEALPEPLVAGYPAEGAYVQISDGSGGIAASGWFSVDERNATETHASVAVVWREPLMAVEHTYKSWTGLVRPRDISPVTVSPGAAPAWFGEYVRPIHERAAVERTLQAVRESANTERANHREWVRRLNESACEWADENSLCSEFERFCEQWGLEGRERDFDVEV

Radius of gyration: 28.97 Å; chains: 1; bounding box: 52×38×94 Å